Protein AF-A0A9X8DWT3-F1 (afdb_monomer_lite)

Structure (mmCIF, N/CA/C/O backbone):
data_AF-A0A9X8DWT3-F1
#
_entry.id   AF-A0A9X8DWT3-F1
#
loop_
_atom_site.group_PDB
_atom_site.id
_atom_site.type_symbol
_atom_site.label_atom_id
_atom_site.label_alt_id
_atom_site.label_comp_id
_atom_site.label_asym_id
_atom_site.label_entity_id
_atom_site.label_seq_id
_atom_site.pdbx_PDB_ins_code
_atom_site.Cartn_x
_atom_site.Cartn_y
_atom_site.Cartn_z
_atom_site.occupancy
_atom_site.B_iso_or_equiv
_atom_site.auth_seq_id
_atom_site.auth_comp_id
_atom_site.auth_asym_id
_atom_site.auth_atom_id
_atom_site.pdbx_PDB_model_num
ATOM 1 N N . TYR A 1 1 ? -29.899 -26.049 -21.445 1.00 31.27 1 TYR A N 1
ATOM 2 C CA . TYR A 1 1 ? -29.571 -25.293 -20.224 1.00 31.27 1 TYR A CA 1
ATOM 3 C C . TYR A 1 1 ? -28.288 -25.860 -19.642 1.00 31.27 1 TYR A C 1
ATOM 5 O O . TYR A 1 1 ? -28.310 -26.959 -19.108 1.00 31.27 1 TYR A O 1
ATOM 13 N N . LYS A 1 2 ? -27.153 -25.192 -19.883 1.00 24.64 2 LYS A N 1
ATOM 14 C CA . LYS A 1 2 ? -25.847 -25.593 -19.342 1.00 24.64 2 LYS A CA 1
ATOM 15 C C . LYS A 1 2 ? -25.705 -24.994 -17.944 1.00 24.64 2 LYS A C 1
ATOM 17 O O . LYS A 1 2 ? -25.974 -23.813 -17.755 1.00 24.64 2 LYS A O 1
ATOM 22 N N . VAL A 1 3 ? -25.341 -25.847 -16.996 1.00 26.91 3 VAL A N 1
ATOM 23 C CA . VAL A 1 3 ? -25.098 -25.528 -15.590 1.00 26.91 3 VAL A CA 1
ATOM 24 C C . VAL A 1 3 ? -23.892 -24.590 -15.513 1.00 26.91 3 VAL A C 1
ATOM 26 O O . VAL A 1 3 ? -22.798 -24.969 -15.925 1.00 26.91 3 VAL A O 1
ATOM 29 N N . HIS A 1 4 ? -24.103 -23.364 -15.036 1.00 26.52 4 HIS A N 1
ATOM 30 C CA . HIS A 1 4 ? -23.021 -22.472 -14.632 1.00 26.52 4 HIS A CA 1
ATOM 31 C C . HIS A 1 4 ? -22.543 -22.925 -13.252 1.00 26.52 4 HIS A C 1
ATOM 33 O O . HIS A 1 4 ? -23.274 -22.823 -12.274 1.00 26.52 4 HIS A O 1
ATOM 39 N N . THR A 1 5 ? -21.343 -23.494 -13.199 1.00 25.41 5 THR A N 1
ATOM 40 C CA . THR A 1 5 ? -20.615 -23.774 -11.961 1.00 25.41 5 THR A CA 1
ATOM 41 C C . THR A 1 5 ? -19.923 -22.499 -11.493 1.00 25.41 5 THR A C 1
ATOM 43 O O . THR A 1 5 ? -19.143 -21.912 -12.245 1.00 25.41 5 THR A O 1
ATOM 46 N N . ASP A 1 6 ? -20.241 -22.085 -10.269 1.00 26.36 6 ASP A N 1
ATOM 47 C CA . ASP A 1 6 ? -19.697 -20.921 -9.574 1.00 26.36 6 ASP A CA 1
ATOM 48 C C . ASP A 1 6 ? -18.161 -20.913 -9.531 1.00 26.36 6 ASP A C 1
ATOM 50 O O . ASP A 1 6 ? -17.519 -21.863 -9.080 1.00 26.36 6 ASP A O 1
ATOM 54 N N . TYR A 1 7 ? -17.570 -19.788 -9.944 1.00 27.77 7 TYR A N 1
ATOM 55 C CA . TYR A 1 7 ? -16.160 -19.460 -9.737 1.00 27.77 7 TYR A CA 1
ATOM 56 C C . TYR A 1 7 ? -15.956 -18.874 -8.334 1.00 27.77 7 TYR A C 1
ATOM 58 O O . TYR A 1 7 ? -15.639 -17.701 -8.169 1.00 27.77 7 TYR A O 1
ATOM 66 N N . PHE A 1 8 ? -16.118 -19.707 -7.312 1.00 24.73 8 PHE A N 1
ATOM 67 C CA . PHE A 1 8 ? -15.499 -19.478 -6.008 1.00 24.73 8 PHE A CA 1
ATOM 68 C C . PHE A 1 8 ? -14.766 -20.758 -5.626 1.00 24.73 8 PHE A C 1
ATOM 70 O O . PHE A 1 8 ? -15.201 -21.542 -4.788 1.00 24.73 8 PHE A O 1
ATOM 77 N N . THR A 1 9 ? -13.651 -21.006 -6.312 1.00 27.94 9 THR A N 1
ATOM 78 C CA . THR A 1 9 ? -12.694 -22.041 -5.927 1.00 27.94 9 THR A CA 1
ATOM 79 C C . THR A 1 9 ? -12.199 -21.756 -4.515 1.00 27.94 9 THR A C 1
ATOM 81 O O . THR A 1 9 ? -11.456 -20.805 -4.294 1.00 27.94 9 THR A O 1
ATOM 84 N N . HIS A 1 10 ? -12.692 -22.575 -3.586 1.00 26.42 10 HIS A N 1
ATOM 85 C CA . HIS A 1 10 ? -12.154 -22.922 -2.274 1.00 26.42 10 HIS A CA 1
ATOM 86 C C . HIS A 1 10 ? -10.971 -22.066 -1.790 1.00 26.42 10 HIS A C 1
ATOM 88 O O . HIS A 1 10 ? -9.813 -22.348 -2.088 1.00 26.42 10 HIS A O 1
ATOM 94 N N . LEU A 1 11 ? -11.275 -21.071 -0.953 1.00 26.42 11 LEU A N 1
ATOM 95 C CA . LEU A 1 11 ? -10.349 -20.648 0.094 1.00 26.42 11 LEU A CA 1
ATOM 96 C C . LEU A 1 11 ? -10.186 -21.839 1.041 1.00 26.42 11 LEU A C 1
ATOM 98 O O . LEU A 1 11 ? -11.133 -22.220 1.730 1.00 26.42 11 LEU A O 1
ATOM 102 N N . ASP A 1 12 ? -9.014 -22.462 1.020 1.00 27.28 12 ASP A N 1
ATOM 103 C CA . ASP A 1 12 ? -8.652 -23.533 1.940 1.00 27.28 12 ASP A CA 1
ATOM 104 C C . ASP A 1 12 ? -8.513 -22.946 3.355 1.00 27.28 12 ASP A C 1
ATOM 106 O O . ASP A 1 12 ? -7.508 -22.336 3.720 1.00 27.28 12 ASP A O 1
ATOM 110 N N . VAL A 1 13 ? -9.577 -23.073 4.151 1.00 33.94 13 VAL A N 1
ATOM 111 C CA . VAL A 1 13 ? -9.690 -22.519 5.513 1.00 33.94 13 VAL A CA 1
ATOM 112 C C . VAL A 1 13 ? -8.831 -23.310 6.526 1.00 33.94 13 VAL A C 1
ATOM 114 O O . VAL A 1 13 ? -8.847 -23.019 7.720 1.00 33.94 13 VAL A O 1
ATOM 117 N N . GLY A 1 14 ? -8.059 -24.309 6.082 1.00 30.50 14 GLY A N 1
ATOM 118 C CA . GLY A 1 14 ? -7.330 -25.233 6.956 1.00 30.50 14 GLY A CA 1
ATOM 119 C C . GLY A 1 14 ? -5.945 -24.784 7.442 1.00 30.50 14 GLY A C 1
ATOM 120 O O . GLY A 1 14 ? -5.479 -25.304 8.454 1.00 30.50 14 GLY A O 1
ATOM 121 N N . ALA A 1 15 ? -5.276 -23.829 6.781 1.00 30.61 15 ALA A N 1
ATOM 122 C CA . ALA A 1 15 ? -3.867 -23.494 7.075 1.00 30.61 15 ALA A CA 1
ATOM 123 C C . ALA A 1 15 ? -3.629 -22.093 7.692 1.00 30.61 15 ALA A C 1
ATOM 125 O O . ALA A 1 15 ? -2.524 -21.796 8.146 1.00 30.61 15 ALA A O 1
ATOM 126 N N . GLU A 1 16 ? -4.651 -21.232 7.760 1.00 39.31 16 GLU A N 1
ATOM 127 C CA . GLU A 1 16 ? -4.517 -19.783 8.018 1.00 39.31 16 GLU A CA 1
ATOM 128 C C . GLU A 1 16 ? -5.191 -19.280 9.308 1.00 39.31 16 GLU A C 1
ATOM 130 O O . GLU A 1 16 ? -5.664 -18.146 9.375 1.00 39.31 16 GLU A O 1
ATOM 135 N N . VAL A 1 17 ? -5.265 -20.076 10.373 1.00 45.34 17 VAL A N 1
ATOM 136 C CA . VAL A 1 17 ? -6.192 -19.747 11.479 1.00 45.34 17 VAL A CA 1
ATOM 137 C C . VAL A 1 17 ? -5.881 -18.420 12.205 1.00 45.34 17 VAL A C 1
ATOM 139 O O . VAL A 1 17 ? -6.768 -17.868 12.845 1.00 45.34 17 VAL A O 1
ATOM 142 N N . ASN A 1 18 ? -4.679 -17.838 12.084 1.00 51.38 18 ASN A N 1
ATOM 143 C CA . ASN A 1 18 ? -4.337 -16.591 12.784 1.00 51.38 18 ASN A CA 1
ATOM 144 C C . ASN A 1 18 ? -3.460 -15.525 12.081 1.00 51.38 18 ASN A C 1
ATOM 146 O O . ASN A 1 18 ? -3.427 -14.421 12.620 1.00 51.38 18 ASN A O 1
ATOM 150 N N . PRO A 1 19 ? -2.766 -15.716 10.936 1.00 55.22 19 PRO A N 1
ATOM 151 C CA . PRO A 1 19 ? -1.848 -14.685 10.441 1.00 55.22 19 PRO A CA 1
ATOM 152 C C . PRO A 1 19 ? -2.509 -13.337 10.101 1.00 55.22 19 PRO A C 1
ATOM 154 O O . PRO A 1 19 ? -1.993 -12.331 10.573 1.00 55.22 19 PRO A O 1
ATOM 157 N N . PRO A 1 20 ? -3.617 -13.246 9.338 1.00 54.19 20 PRO A N 1
ATOM 158 C CA . PRO A 1 20 ? -4.181 -11.947 8.948 1.00 54.19 20 PRO A CA 1
ATOM 159 C C . PRO A 1 20 ? -4.780 -11.165 10.125 1.00 54.19 20 PRO A C 1
ATOM 161 O O . PRO A 1 20 ? -4.600 -9.953 10.219 1.00 54.19 20 PRO A O 1
ATOM 164 N N . ALA A 1 21 ? -5.426 -11.857 11.071 1.00 57.31 21 ALA A N 1
ATOM 165 C CA . ALA A 1 21 ? -6.037 -11.246 12.254 1.00 57.31 21 ALA A CA 1
ATOM 166 C C . ALA A 1 21 ? -5.015 -10.574 13.193 1.00 57.31 21 ALA A C 1
ATOM 168 O O . ALA A 1 21 ? -5.359 -9.671 13.940 1.00 57.31 21 ALA A O 1
ATOM 169 N N . LEU A 1 22 ? -3.746 -10.975 13.157 1.00 59.34 22 LEU A N 1
ATOM 170 C CA . LEU A 1 22 ? -2.686 -10.364 13.979 1.00 59.34 22 LEU A CA 1
ATOM 171 C C . LEU A 1 22 ? -2.072 -9.127 13.337 1.00 59.34 22 LEU A C 1
ATOM 173 O O . LEU A 1 22 ? -1.423 -8.319 13.995 1.00 59.34 22 LEU A O 1
ATOM 177 N N . LYS A 1 23 ? -2.225 -9.034 12.021 1.00 60.09 23 LYS A N 1
ATOM 178 C CA . LYS A 1 23 ? -1.585 -8.037 11.172 1.00 60.09 23 LYS A CA 1
ATOM 179 C C . LYS A 1 23 ? -2.443 -6.806 11.009 1.00 60.09 23 LYS A C 1
ATOM 181 O O . LYS A 1 23 ? -1.952 -5.788 10.557 1.00 60.09 23 LYS A O 1
ATOM 186 N N . SER A 1 24 ? -3.734 -6.889 11.286 1.00 71.12 24 SER A N 1
ATOM 187 C CA . SER A 1 24 ? -4.645 -5.798 10.991 1.00 71.12 24 SER A CA 1
ATOM 188 C C . SER A 1 24 ? -5.837 -5.847 11.920 1.00 71.12 24 SER A C 1
ATOM 190 O O . SER A 1 24 ? -6.484 -6.883 12.075 1.00 71.12 24 SER A O 1
ATOM 192 N N . PHE A 1 25 ? -6.156 -4.687 12.487 1.00 80.06 25 PHE A N 1
ATOM 193 C CA . PHE A 1 25 ? -7.341 -4.504 13.313 1.00 80.06 25 PHE A CA 1
ATOM 194 C C . PHE A 1 25 ? -8.624 -4.878 12.552 1.00 80.06 25 PHE A C 1
ATOM 196 O O . PHE A 1 25 ? -9.521 -5.505 13.108 1.00 80.06 25 PHE A O 1
ATOM 203 N N . SER A 1 26 ? -8.681 -4.589 11.248 1.00 77.25 26 SER A N 1
ATOM 204 C CA . SER A 1 26 ? -9.820 -4.930 10.387 1.00 77.25 26 SER A CA 1
ATOM 205 C C . SER A 1 26 ? -9.947 -6.429 10.128 1.00 77.25 26 SER A C 1
ATOM 207 O O . SER A 1 26 ? -11.049 -6.982 10.159 1.00 77.25 26 SER A O 1
ATOM 209 N N . HIS A 1 27 ? -8.824 -7.113 9.894 1.00 74.25 27 HIS A N 1
ATOM 210 C CA . HIS A 1 27 ? -8.835 -8.568 9.741 1.00 74.25 27 HIS A CA 1
ATOM 211 C C . HIS A 1 27 ? -9.186 -9.261 11.055 1.00 74.25 27 HIS A C 1
ATOM 213 O O . HIS A 1 27 ? -9.898 -10.260 11.025 1.00 74.25 27 HIS A O 1
ATOM 219 N N . TRP A 1 28 ? -8.750 -8.720 12.197 1.00 82.12 28 TRP A N 1
ATOM 220 C CA . TRP A 1 28 ? -9.183 -9.195 13.507 1.00 82.12 28 TRP A CA 1
ATOM 221 C C . TRP A 1 28 ? -10.694 -9.052 13.689 1.00 82.12 28 TRP A C 1
ATOM 223 O O . TRP A 1 28 ? -11.353 -10.037 14.012 1.00 82.12 28 TRP A O 1
ATOM 233 N N . ILE A 1 29 ? -11.255 -7.871 13.403 1.00 83.19 29 ILE A N 1
ATOM 234 C CA . ILE A 1 29 ? -12.706 -7.638 13.442 1.00 83.19 29 ILE A CA 1
ATOM 235 C C . ILE A 1 29 ? -13.430 -8.679 12.581 1.00 83.19 29 ILE A C 1
ATOM 237 O O . ILE A 1 29 ? -14.317 -9.376 13.068 1.00 83.19 29 ILE A O 1
ATOM 241 N N . THR A 1 30 ? -13.015 -8.836 11.324 1.00 79.31 30 THR A N 1
ATOM 242 C CA . THR A 1 30 ? -13.638 -9.778 10.380 1.00 79.31 30 THR A CA 1
ATOM 243 C C . THR A 1 30 ? -13.526 -11.224 10.865 1.00 79.31 30 THR A C 1
ATOM 245 O O . THR A 1 30 ? -14.474 -11.998 10.751 1.00 79.31 30 THR A O 1
ATOM 248 N N . TRP A 1 31 ? -12.376 -11.598 11.422 1.00 77.75 31 TRP A N 1
ATOM 249 C CA . TRP A 1 31 ? -12.142 -12.924 11.980 1.00 77.75 31 TRP A CA 1
ATOM 250 C C . TRP A 1 31 ? -13.068 -13.205 13.167 1.00 77.75 31 TRP A C 1
ATOM 252 O O . TRP A 1 31 ? -13.759 -14.220 13.153 1.00 77.75 31 TRP A O 1
ATOM 262 N N . VAL A 1 32 ? -13.185 -12.282 14.129 1.00 78.50 32 VAL A N 1
ATOM 263 C CA . VAL A 1 32 ? -14.120 -12.436 15.256 1.00 78.50 32 VAL A CA 1
ATOM 264 C C . VAL A 1 32 ? -15.565 -12.563 14.770 1.00 78.50 32 VAL A C 1
ATOM 266 O O . VAL A 1 32 ? -16.305 -13.423 15.245 1.00 78.50 32 VAL A O 1
ATOM 269 N N . GLN A 1 33 ? -15.970 -11.728 13.810 1.00 83.69 33 GLN A N 1
ATOM 270 C CA . GLN A 1 33 ? -17.319 -11.775 13.242 1.00 83.69 33 GLN A CA 1
ATOM 271 C C . GLN A 1 33 ? -17.614 -13.134 12.589 1.00 83.69 33 GLN A C 1
ATOM 273 O O . GLN A 1 33 ? -18.724 -13.642 12.723 1.00 83.69 33 GLN A O 1
ATOM 278 N N . ARG A 1 34 ? -16.621 -13.752 11.931 1.00 78.06 34 ARG A N 1
ATOM 279 C CA . ARG A 1 34 ? -16.741 -15.099 11.344 1.00 78.06 34 ARG A CA 1
ATOM 280 C C . ARG A 1 34 ? -16.845 -16.199 12.389 1.00 78.06 34 ARG A C 1
ATOM 282 O O . ARG A 1 34 ? -17.581 -17.154 12.169 1.00 78.06 34 ARG A O 1
ATOM 289 N N . LEU A 1 35 ? -16.126 -16.073 13.504 1.00 73.38 35 LEU A N 1
ATOM 290 C CA . LEU A 1 35 ? -16.220 -17.039 14.598 1.00 73.38 35 LEU A CA 1
ATOM 291 C C . LEU A 1 35 ? -17.616 -17.063 15.230 1.00 73.38 35 LEU A C 1
ATOM 293 O O . LEU A 1 35 ? -17.997 -18.075 15.807 1.00 73.38 35 LEU A O 1
ATOM 297 N N . ASN A 1 36 ? -18.372 -15.962 15.120 1.00 76.81 36 ASN A N 1
ATOM 298 C CA . ASN A 1 36 ? -19.725 -15.828 15.662 1.00 76.81 36 ASN A CA 1
ATOM 299 C C . ASN A 1 36 ? -19.817 -16.226 17.152 1.00 76.81 36 ASN A C 1
ATOM 301 O O . ASN A 1 36 ? -20.795 -16.809 17.612 1.00 76.81 36 ASN A O 1
ATOM 305 N N . VAL A 1 37 ? -18.758 -15.915 17.904 1.00 76.00 37 VAL A N 1
ATOM 306 C CA . VAL A 1 37 ? -18.578 -16.290 19.319 1.00 76.00 37 VAL A CA 1
ATOM 307 C C . VAL A 1 37 ? -19.336 -15.384 20.284 1.00 76.00 37 VAL A C 1
ATOM 309 O O . VAL A 1 37 ? -19.558 -15.756 21.431 1.00 76.00 37 VAL A O 1
ATOM 312 N N . ILE A 1 38 ? -19.760 -14.204 19.827 1.00 83.94 38 ILE A N 1
ATOM 313 C CA . ILE A 1 38 ? -20.603 -13.286 20.594 1.00 83.94 38 ILE A CA 1
ATOM 314 C C . ILE A 1 38 ? -21.696 -12.658 19.747 1.00 83.94 38 ILE A C 1
ATOM 316 O O . ILE A 1 38 ? -21.541 -12.451 18.546 1.00 83.94 38 ILE A O 1
ATOM 320 N N . SER A 1 39 ? -22.789 -12.293 20.419 1.00 86.31 39 SER A N 1
ATOM 321 C CA . SER A 1 39 ? -23.939 -11.640 19.801 1.00 86.31 39 SER A CA 1
ATOM 322 C C . SER A 1 39 ? -23.547 -10.345 19.071 1.00 86.31 39 SER A C 1
ATOM 324 O O . SER A 1 39 ? -22.850 -9.512 19.656 1.00 86.31 39 SER A O 1
ATOM 326 N N . PRO A 1 40 ? -24.084 -10.091 17.862 1.00 87.44 40 PRO A N 1
ATOM 327 C CA . PRO A 1 40 ? -23.976 -8.811 17.158 1.00 87.44 40 PRO A CA 1
ATOM 328 C C . PRO A 1 40 ? -24.469 -7.589 17.952 1.00 87.44 40 PRO A C 1
ATOM 330 O O . PRO A 1 40 ? -24.178 -6.457 17.567 1.00 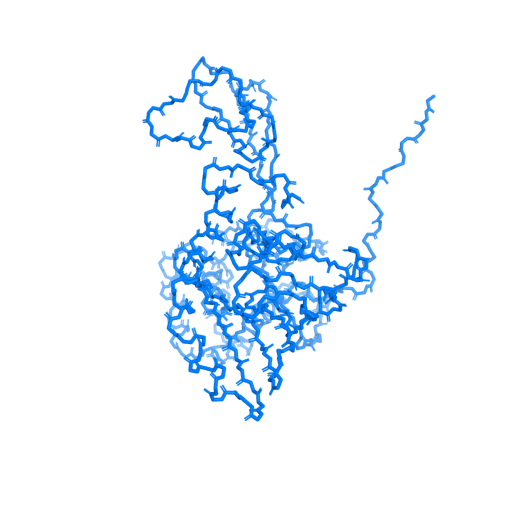87.44 40 PRO A O 1
ATOM 333 N N . HIS A 1 41 ? -25.231 -7.788 19.029 1.00 87.06 41 HIS A N 1
ATOM 334 C CA . HIS A 1 41 ? -25.704 -6.718 19.913 1.00 87.06 41 HIS A CA 1
ATOM 335 C C . HIS A 1 41 ? -24.806 -6.497 21.139 1.00 87.06 41 HIS A C 1
ATOM 337 O O . HIS A 1 41 ? -25.064 -5.595 21.934 1.00 87.06 41 HIS A O 1
ATOM 343 N N . HIS A 1 42 ? -23.765 -7.311 21.317 1.00 88.19 42 HIS A N 1
ATOM 344 C CA . HIS A 1 42 ? -22.830 -7.176 22.426 1.00 88.19 42 HIS A CA 1
ATOM 345 C C . HIS A 1 42 ? -22.009 -5.883 22.288 1.00 88.19 42 HIS A C 1
ATOM 347 O O . HIS A 1 42 ? -21.542 -5.555 21.199 1.00 88.19 42 HIS A O 1
ATOM 353 N N . ALA A 1 43 ? -21.777 -5.165 23.392 1.00 86.69 43 ALA A N 1
ATOM 354 C CA . ALA A 1 43 ? -21.047 -3.889 23.375 1.00 86.69 43 ALA A CA 1
ATOM 355 C C . ALA A 1 43 ? -19.602 -4.022 22.854 1.00 86.69 43 ALA A C 1
ATOM 357 O O . ALA A 1 43 ? -19.071 -3.103 22.237 1.00 86.69 43 ALA A O 1
ATOM 358 N N . LEU A 1 44 ? -18.988 -5.191 23.067 1.00 89.88 44 LEU A N 1
ATOM 359 C CA . LEU A 1 44 ? -17.667 -5.549 22.539 1.00 89.88 44 LEU A CA 1
ATOM 360 C C . LEU A 1 44 ? -17.729 -6.358 21.233 1.00 89.88 44 LEU A C 1
ATOM 362 O O . LEU A 1 44 ? -16.734 -6.981 20.880 1.00 89.88 44 LEU A O 1
ATOM 366 N N . TYR A 1 45 ? -18.863 -6.405 20.527 1.00 91.06 45 TYR A N 1
ATOM 367 C CA . TYR A 1 45 ? -18.916 -7.027 19.202 1.00 91.06 45 TYR A CA 1
ATOM 368 C C . TYR A 1 45 ? -18.060 -6.219 18.215 1.00 91.06 45 TYR A C 1
ATOM 370 O O . TYR A 1 45 ? -18.408 -5.065 17.938 1.00 91.06 45 TYR A O 1
ATOM 378 N N . PRO A 1 46 ? -16.958 -6.777 17.671 1.00 89.44 46 PRO A N 1
ATOM 379 C CA . PRO A 1 46 ? -16.034 -5.984 16.877 1.00 89.44 46 PRO A CA 1
ATOM 380 C C . PRO A 1 46 ? -16.670 -5.468 15.594 1.00 89.44 46 PRO A C 1
ATOM 382 O O . PRO A 1 46 ? -17.252 -6.232 14.823 1.00 89.44 46 PRO A O 1
ATOM 385 N N . ARG A 1 47 ? -16.567 -4.154 15.368 1.00 87.94 47 ARG A N 1
ATOM 386 C CA . ARG A 1 47 ? -17.009 -3.443 14.157 1.00 87.94 47 ARG A CA 1
ATOM 387 C C . ARG A 1 47 ? -16.148 -2.209 13.948 1.00 87.94 47 ARG A C 1
ATOM 389 O O . ARG A 1 47 ? -15.629 -1.646 14.902 1.00 87.94 47 ARG A O 1
ATOM 396 N N . HIS A 1 48 ? -16.085 -1.728 12.715 1.00 81.62 48 HIS A N 1
ATOM 397 C CA . HIS A 1 48 ? -15.518 -0.415 12.418 1.00 81.62 48 HIS A CA 1
ATOM 398 C C . HIS A 1 48 ? -16.501 0.691 12.813 1.00 81.62 48 HIS A C 1
ATOM 400 O O . HIS A 1 48 ? -17.187 1.258 11.966 1.00 81.62 48 HIS A O 1
ATOM 406 N N . SER A 1 49 ? -16.625 0.953 14.113 1.00 86.50 49 SER A N 1
ATOM 407 C CA . SER A 1 49 ? -17.444 2.042 14.637 1.00 86.50 49 SER A CA 1
ATOM 408 C C . SER A 1 49 ? -16.759 2.725 15.813 1.00 86.50 49 SER A C 1
ATOM 410 O O . SER A 1 49 ? -16.126 2.074 16.646 1.00 86.50 49 SER A O 1
ATOM 412 N N . ALA A 1 50 ? -16.948 4.041 15.916 1.00 84.12 50 ALA A N 1
ATOM 413 C CA . ALA A 1 50 ? -16.455 4.820 17.046 1.00 84.12 50 ALA A CA 1
ATOM 414 C C . ALA A 1 50 ? -16.972 4.283 18.390 1.00 84.12 50 ALA A C 1
ATOM 416 O O . ALA A 1 50 ? -16.221 4.197 19.355 1.00 84.12 50 ALA A O 1
ATOM 417 N N . ALA A 1 51 ? -18.230 3.832 18.432 1.00 89.75 51 ALA A N 1
ATOM 418 C CA . ALA A 1 51 ? -18.823 3.242 19.627 1.00 89.75 51 ALA A CA 1
ATOM 419 C C . ALA A 1 51 ? -18.083 1.976 20.089 1.00 89.75 51 ALA A C 1
ATOM 421 O O . ALA A 1 51 ? -17.787 1.848 21.274 1.00 89.75 51 ALA A O 1
ATOM 422 N N . PHE A 1 52 ? -17.758 1.058 19.171 1.00 93.00 52 PHE A N 1
ATOM 423 C CA . PHE A 1 52 ? -16.994 -0.143 19.512 1.00 93.00 52 PHE A CA 1
ATOM 424 C C . PHE A 1 52 ? -15.580 0.214 19.969 1.00 93.00 52 PHE A C 1
ATOM 426 O O . PHE A 1 52 ? -15.126 -0.274 21.002 1.00 93.00 52 PHE A O 1
ATOM 433 N N . GLU A 1 53 ? -14.893 1.088 19.234 1.00 93.25 53 GLU A N 1
ATOM 434 C CA . GLU A 1 53 ? -13.528 1.472 19.583 1.00 93.25 53 GLU A CA 1
ATOM 435 C C . GLU A 1 53 ? -13.448 2.216 20.914 1.00 93.25 53 GLU A C 1
ATOM 437 O O . GLU A 1 53 ? -12.498 2.001 21.658 1.00 93.25 53 GLU A O 1
ATOM 442 N N . LEU A 1 54 ? -14.456 3.014 21.270 1.00 94.12 54 LEU A N 1
ATOM 443 C CA . LEU A 1 54 ? -14.547 3.648 22.584 1.00 94.12 54 LEU A CA 1
ATOM 444 C C . LEU A 1 54 ? -14.718 2.612 23.705 1.00 94.12 54 LEU A C 1
ATOM 446 O O . LEU A 1 54 ? -14.070 2.720 24.749 1.00 94.12 54 LEU A O 1
ATOM 450 N N . GLN A 1 55 ? -15.557 1.591 23.497 1.00 95.44 55 GLN A N 1
ATOM 451 C CA . GLN A 1 55 ? -15.716 0.491 24.457 1.00 95.44 55 GLN A CA 1
ATOM 452 C C . GLN A 1 55 ? -14.425 -0.318 24.597 1.00 95.44 55 GLN A C 1
ATOM 454 O O . GLN A 1 55 ? -14.002 -0.627 25.711 1.00 95.44 55 GLN A O 1
ATOM 459 N N . LEU A 1 56 ? -13.757 -0.605 23.480 1.00 95.12 56 LEU A N 1
ATOM 460 C CA . LEU A 1 56 ? -12.484 -1.315 23.467 1.00 95.12 56 LEU A CA 1
ATOM 461 C C . LEU A 1 56 ? -11.366 -0.487 24.121 1.00 95.12 56 LEU A C 1
ATOM 463 O O . LEU A 1 56 ? -10.624 -1.009 24.941 1.00 95.12 56 LEU A O 1
ATOM 467 N N . ALA A 1 57 ? -11.276 0.811 23.842 1.00 95.25 57 ALA A N 1
ATOM 468 C CA . ALA A 1 57 ? -10.329 1.719 24.488 1.00 95.25 57 ALA A CA 1
ATOM 469 C C . ALA A 1 57 ? -10.556 1.792 26.006 1.00 95.25 57 ALA A C 1
ATOM 471 O O . ALA A 1 57 ? -9.611 1.696 26.790 1.00 95.25 57 ALA A O 1
ATOM 472 N N . THR A 1 58 ? -11.820 1.869 26.432 1.00 95.88 58 THR A N 1
ATOM 473 C CA . THR A 1 58 ? -12.195 1.827 27.853 1.00 95.88 58 THR A CA 1
ATOM 474 C C . THR A 1 58 ? -11.777 0.501 28.494 1.00 95.88 58 THR A C 1
ATOM 476 O O . THR A 1 58 ? -11.251 0.488 29.607 1.00 95.88 58 THR A O 1
ATOM 479 N N . LEU A 1 59 ? -11.942 -0.616 27.778 1.00 95.25 59 LEU A N 1
ATOM 480 C CA . LEU A 1 59 ? -11.517 -1.942 28.227 1.00 95.25 59 LEU A CA 1
ATOM 481 C C . LEU A 1 59 ? -9.997 -2.029 28.453 1.00 95.25 59 LEU A C 1
ATOM 483 O O . LEU A 1 59 ? -9.546 -2.625 29.436 1.00 95.25 59 LEU A O 1
ATOM 487 N N . LEU A 1 60 ? -9.208 -1.413 27.571 1.00 95.25 60 LEU A N 1
ATOM 488 C CA . LEU A 1 60 ? -7.743 -1.377 27.655 1.00 95.25 60 LEU A CA 1
ATOM 489 C C . LEU A 1 60 ? -7.225 -0.508 28.814 1.00 95.25 60 LEU A C 1
ATOM 491 O O . LEU A 1 60 ? -6.076 -0.653 29.233 1.00 95.25 60 LEU A O 1
ATOM 495 N N . LEU A 1 61 ? -8.061 0.379 29.358 1.00 95.69 61 LEU A N 1
ATOM 496 C CA . LEU A 1 61 ? -7.738 1.229 30.507 1.00 95.69 61 LEU A CA 1
ATOM 497 C C . LEU A 1 61 ? -8.177 0.648 31.855 1.00 95.69 61 LEU A C 1
ATOM 499 O O . LEU A 1 61 ? -7.834 1.219 32.893 1.00 95.69 61 LEU A O 1
ATOM 503 N N . GLN A 1 62 ? -8.918 -0.463 31.866 1.00 94.25 62 GLN A N 1
ATOM 504 C CA . GLN A 1 62 ? -9.380 -1.064 33.114 1.00 94.25 62 GLN A CA 1
ATOM 505 C C . GLN A 1 62 ? -8.198 -1.465 34.014 1.00 94.25 62 GLN A C 1
ATOM 507 O O . GLN A 1 62 ? -7.236 -2.070 33.522 1.00 94.25 62 GLN A O 1
ATOM 512 N N . PRO A 1 63 ? -8.267 -1.154 35.323 1.00 88.94 63 PRO A N 1
ATOM 513 C CA . PRO A 1 63 ? -7.247 -1.559 36.280 1.00 88.94 63 PRO A CA 1
ATOM 514 C C . PRO A 1 63 ? -7.296 -3.072 36.534 1.00 88.94 63 PRO A C 1
ATOM 516 O O . PRO A 1 63 ? -8.285 -3.735 36.226 1.00 88.94 63 PRO A O 1
ATOM 519 N N . HIS A 1 64 ? -6.236 -3.605 37.147 1.00 86.88 64 HIS A N 1
ATOM 520 C CA . HIS A 1 64 ? -6.133 -5.011 37.564 1.00 86.88 64 HIS A CA 1
ATOM 521 C C . HIS A 1 64 ? -6.180 -6.038 36.417 1.00 86.88 64 HIS A C 1
ATOM 523 O O . HIS A 1 64 ? -6.627 -7.165 36.617 1.00 86.88 64 HIS A O 1
ATOM 529 N N . SER A 1 65 ? -5.687 -5.680 35.226 1.00 88.06 65 SER A N 1
ATOM 530 C CA . SER A 1 65 ? -5.481 -6.630 34.125 1.00 88.06 65 SER A CA 1
ATOM 531 C C . SER A 1 65 ? -3.998 -6.771 33.807 1.00 88.06 65 SER A C 1
ATOM 533 O O . SER A 1 65 ? -3.356 -5.816 33.375 1.00 88.06 65 SER A O 1
ATOM 535 N N . ILE A 1 66 ? -3.478 -7.994 33.942 1.00 82.62 66 ILE A N 1
ATOM 536 C CA . ILE A 1 66 ? -2.080 -8.323 33.622 1.00 82.62 66 ILE A CA 1
ATOM 537 C C . ILE A 1 66 ? -1.763 -7.996 32.155 1.00 82.62 66 ILE A C 1
ATOM 539 O O . ILE A 1 66 ? -0.678 -7.498 31.856 1.00 82.62 66 ILE A O 1
ATOM 543 N N . VAL A 1 67 ? -2.712 -8.239 31.244 1.00 84.69 67 VAL A N 1
ATOM 544 C CA . VAL A 1 67 ? -2.570 -7.950 29.809 1.00 84.69 67 VAL A CA 1
ATOM 545 C C . VAL A 1 67 ? -2.460 -6.444 29.571 1.00 84.69 67 VAL A C 1
ATOM 547 O O . VAL A 1 67 ? -1.533 -6.008 28.889 1.00 84.69 67 VAL A O 1
ATOM 550 N N . ASN A 1 68 ? -3.344 -5.642 30.178 1.00 91.25 68 ASN A N 1
ATOM 551 C CA . ASN A 1 68 ? -3.275 -4.181 30.079 1.00 91.25 68 ASN A CA 1
ATOM 552 C C . ASN A 1 68 ? -1.971 -3.647 30.686 1.00 91.25 68 ASN A C 1
ATOM 554 O O . ASN A 1 68 ? -1.303 -2.817 30.074 1.00 91.25 68 ASN A O 1
ATOM 558 N N . ASP A 1 69 ? -1.578 -4.134 31.864 1.00 88.25 69 ASP A N 1
ATOM 559 C CA . ASP A 1 69 ? -0.357 -3.692 32.542 1.00 88.25 69 ASP A CA 1
ATOM 560 C C . ASP A 1 69 ? 0.897 -4.013 31.713 1.00 88.25 69 ASP A C 1
ATOM 562 O O . ASP A 1 69 ? 1.781 -3.164 31.569 1.00 88.25 69 ASP A O 1
ATOM 566 N N . ALA A 1 70 ? 0.956 -5.201 31.102 1.00 84.69 70 ALA A N 1
ATOM 567 C CA . ALA A 1 70 ? 2.028 -5.587 30.187 1.00 84.69 70 ALA A CA 1
ATOM 568 C C . ALA A 1 70 ? 2.035 -4.735 28.907 1.00 84.69 70 ALA A C 1
ATOM 570 O O . ALA A 1 70 ? 3.100 -4.268 28.492 1.00 84.69 70 ALA A O 1
ATOM 571 N N . MET A 1 71 ? 0.862 -4.475 28.321 1.00 90.00 71 MET A N 1
ATOM 572 C CA . MET A 1 71 ? 0.718 -3.614 27.149 1.00 90.00 71 MET A CA 1
ATOM 573 C C . MET A 1 71 ? 1.228 -2.202 27.442 1.00 90.00 71 MET A C 1
ATOM 575 O O . MET A 1 71 ? 2.094 -1.704 26.731 1.00 90.00 71 MET A O 1
ATOM 579 N N . TRP A 1 72 ? 0.760 -1.562 28.515 1.00 92.19 72 TRP A N 1
ATOM 580 C CA . TRP A 1 72 ? 1.167 -0.196 28.852 1.00 92.19 72 TRP A CA 1
ATOM 581 C C . TRP A 1 72 ? 2.632 -0.100 29.278 1.00 92.19 72 TRP A C 1
ATOM 583 O O . TRP A 1 72 ? 3.277 0.915 29.015 1.00 92.19 72 TRP A O 1
ATOM 593 N N . LYS A 1 73 ? 3.194 -1.158 29.874 1.00 87.06 73 LYS A N 1
ATOM 594 C CA . LYS A 1 73 ? 4.638 -1.250 30.120 1.00 87.06 73 LYS A CA 1
ATOM 595 C C . LYS A 1 73 ? 5.436 -1.310 28.815 1.00 87.06 73 LYS A C 1
ATOM 597 O O . LYS A 1 73 ? 6.507 -0.716 28.749 1.00 87.06 73 LYS A O 1
ATOM 602 N N . TYR A 1 74 ? 4.926 -2.010 27.802 1.00 84.50 74 TYR A N 1
ATOM 603 C CA . TYR A 1 74 ? 5.559 -2.114 26.487 1.00 84.50 74 TYR A CA 1
ATOM 604 C C . TYR A 1 74 ? 5.445 -0.814 25.676 1.00 84.50 74 TYR A C 1
ATOM 606 O O . TYR A 1 74 ? 6.445 -0.332 25.155 1.00 84.50 74 TYR A O 1
ATOM 614 N N . LEU A 1 75 ? 4.244 -0.233 25.587 1.00 86.06 75 LEU A N 1
ATOM 615 C CA . LEU A 1 75 ? 3.993 0.995 24.820 1.00 86.06 75 LEU A CA 1
ATOM 616 C C . LEU A 1 75 ? 4.587 2.236 25.502 1.00 86.06 75 LEU A C 1
ATOM 618 O O . LEU A 1 75 ? 4.922 3.211 24.837 1.00 86.06 75 LEU A O 1
ATOM 622 N N . GLY A 1 76 ? 4.739 2.198 26.825 1.00 88.06 76 GLY A N 1
ATOM 623 C CA . GLY A 1 76 ? 5.228 3.305 27.634 1.00 88.06 76 GLY A CA 1
ATOM 624 C C . GLY A 1 76 ? 4.101 4.175 28.213 1.00 88.06 76 GLY A C 1
ATOM 625 O O . GLY A 1 76 ? 2.967 4.175 27.725 1.00 88.06 76 GLY A O 1
ATOM 626 N N . PRO A 1 77 ? 4.400 4.951 29.272 1.00 90.12 77 PRO A N 1
ATOM 627 C CA . PRO A 1 77 ? 3.391 5.671 30.051 1.00 90.12 77 PRO A CA 1
ATOM 628 C C . PRO A 1 77 ? 2.682 6.785 29.268 1.00 90.12 77 PRO A C 1
ATOM 630 O O . PRO A 1 77 ? 1.504 7.031 29.514 1.00 90.12 77 PRO A O 1
ATOM 633 N N . ALA A 1 78 ? 3.356 7.417 28.301 1.00 92.25 78 ALA A N 1
ATOM 634 C CA . ALA A 1 78 ? 2.771 8.480 27.479 1.00 92.25 78 ALA A CA 1
ATOM 635 C C . ALA A 1 78 ? 1.547 7.995 26.682 1.00 92.25 78 ALA A C 1
ATOM 637 O O . ALA A 1 78 ? 0.535 8.684 26.621 1.00 92.25 78 ALA A O 1
ATOM 638 N N . TRP A 1 79 ? 1.601 6.770 26.152 1.00 93.38 79 TRP A N 1
ATOM 639 C CA . TRP A 1 79 ? 0.487 6.171 25.414 1.00 93.38 79 TRP A CA 1
ATOM 640 C C . TRP A 1 79 ? -0.717 5.854 26.296 1.00 93.38 79 TRP A C 1
ATOM 642 O O . TRP A 1 79 ? -1.857 5.979 25.852 1.00 93.38 79 TRP A O 1
ATOM 652 N N . LYS A 1 80 ? -0.479 5.489 27.561 1.00 94.44 80 LYS A N 1
ATOM 653 C CA . LYS A 1 80 ? -1.558 5.274 28.530 1.00 94.44 80 LYS A CA 1
ATOM 654 C C . LYS A 1 80 ? -2.288 6.582 28.833 1.00 94.44 80 LYS A C 1
ATOM 656 O O . LYS A 1 80 ? -3.514 6.592 28.836 1.00 94.44 80 LYS A O 1
ATOM 661 N N . VAL A 1 81 ? -1.541 7.668 29.041 1.00 95.56 81 VAL A N 1
ATOM 662 C CA . VAL A 1 81 ? -2.107 9.008 29.273 1.00 95.56 81 VAL A CA 1
ATOM 663 C C . VAL A 1 81 ? -2.892 9.480 28.049 1.00 95.56 81 VAL A C 1
ATOM 665 O O . VAL A 1 81 ? -4.054 9.850 28.184 1.00 95.56 81 VAL A O 1
ATOM 668 N N . TRP A 1 82 ? -2.318 9.350 26.851 1.00 96.19 82 TRP A N 1
ATOM 669 C CA . TRP A 1 82 ? -2.996 9.674 25.593 1.00 96.19 82 TRP A CA 1
ATOM 670 C C . TRP A 1 82 ? -4.333 8.926 25.449 1.00 96.19 82 TRP A C 1
ATOM 672 O O . TRP A 1 82 ? -5.370 9.527 25.170 1.00 96.19 82 TRP A O 1
ATOM 682 N N . MET A 1 83 ? -4.349 7.616 25.719 1.00 95.94 83 MET A N 1
ATOM 683 C CA . MET A 1 83 ? -5.575 6.814 25.660 1.00 95.94 83 MET A CA 1
ATOM 684 C C . MET A 1 83 ? -6.621 7.297 26.679 1.00 95.94 83 MET A C 1
ATOM 686 O O . MET A 1 83 ? -7.805 7.369 26.355 1.00 95.94 83 MET A O 1
ATOM 690 N N . GLN A 1 84 ? -6.202 7.658 27.898 1.00 96.88 84 GLN A N 1
ATOM 691 C CA . GLN A 1 84 ? -7.095 8.198 28.932 1.00 96.88 84 GLN A CA 1
ATOM 692 C C . GLN A 1 84 ? -7.748 9.514 28.499 1.00 96.88 84 GLN A C 1
ATOM 694 O O . GLN A 1 84 ? -8.959 9.671 28.660 1.00 96.88 84 GLN A O 1
ATOM 699 N N . GLU A 1 85 ? -6.972 10.428 27.919 1.00 96.69 85 GLU A N 1
ATOM 700 C CA . GLU A 1 85 ? -7.466 11.710 27.410 1.00 96.69 85 GLU A CA 1
ATOM 701 C C . GLU A 1 85 ? -8.487 11.509 26.285 1.00 96.69 85 GLU A C 1
ATOM 703 O O . GLU A 1 85 ? -9.590 12.055 26.335 1.00 96.69 85 GLU A O 1
ATOM 708 N N . HIS A 1 86 ? -8.176 10.661 25.303 1.00 93.50 86 HIS A N 1
ATOM 709 C CA . HIS A 1 86 ? -9.067 10.416 24.169 1.00 93.50 86 HIS A CA 1
ATOM 710 C C . HIS A 1 86 ? -10.344 9.653 24.546 1.00 93.50 86 HIS A C 1
ATOM 712 O O . HIS A 1 86 ? -11.406 9.923 23.975 1.00 93.50 86 HIS A O 1
ATOM 718 N N . VAL A 1 87 ? -10.286 8.754 25.537 1.00 96.25 87 VAL A N 1
ATOM 719 C CA . VAL A 1 87 ? -11.485 8.118 26.108 1.00 96.25 87 VAL A CA 1
ATOM 720 C C . VAL A 1 87 ? -12.342 9.144 26.851 1.00 96.25 87 VAL A C 1
ATOM 722 O O . VAL A 1 87 ? -13.560 9.153 26.671 1.00 96.25 87 VAL A O 1
ATOM 725 N N . ALA A 1 88 ? -11.732 10.045 27.631 1.00 95.12 88 ALA A N 1
ATOM 726 C CA . ALA A 1 88 ? -12.454 11.113 28.326 1.00 95.12 88 ALA A CA 1
ATOM 727 C C . ALA A 1 88 ? -13.150 12.075 27.347 1.00 95.12 88 ALA A C 1
ATOM 729 O O . ALA A 1 88 ? -14.289 12.481 27.580 1.00 95.12 88 ALA A O 1
ATOM 730 N N . LEU A 1 89 ? -12.497 12.378 26.221 1.00 93.88 89 LEU A N 1
ATOM 731 C CA . LEU A 1 89 ? -13.048 13.192 25.135 1.00 93.88 89 LEU A CA 1
ATOM 732 C C . LEU A 1 89 ? -14.058 12.448 24.252 1.00 93.88 89 LEU A C 1
ATOM 734 O O . LEU A 1 89 ? -14.688 13.081 23.408 1.00 93.88 89 LEU A O 1
ATOM 738 N N . LYS A 1 90 ? -14.215 11.126 24.418 1.00 92.88 90 LYS A N 1
ATOM 739 C CA . LYS A 1 90 ? -15.001 10.259 23.523 1.00 92.88 90 LYS A CA 1
ATOM 740 C C . LYS A 1 90 ? -14.618 10.449 22.051 1.00 92.88 90 LYS A C 1
ATOM 742 O O . LYS A 1 90 ? -15.489 10.543 21.193 1.00 92.88 90 LYS A O 1
ATOM 747 N N . SER A 1 91 ? -13.317 10.554 21.779 1.00 84.56 91 SER A N 1
ATOM 748 C CA . SER A 1 91 ? -12.815 10.705 20.411 1.00 84.56 91 SER A CA 1
ATOM 749 C C . SER A 1 91 ? -13.238 9.522 19.541 1.00 84.56 91 SER A C 1
ATOM 751 O O . SER A 1 91 ? -13.295 8.385 20.011 1.00 84.56 91 SER A O 1
ATOM 753 N N . ASP A 1 92 ? -13.501 9.776 18.265 1.00 83.06 92 ASP A N 1
ATOM 754 C CA . ASP A 1 92 ? -13.795 8.707 17.318 1.00 83.06 92 ASP A CA 1
ATOM 755 C C . ASP A 1 92 ? -12.511 7.950 16.938 1.00 83.06 92 ASP A C 1
ATOM 757 O O . ASP A 1 92 ? -11.425 8.525 16.865 1.00 83.06 92 ASP A O 1
ATOM 761 N N . TYR A 1 93 ? -12.640 6.645 16.679 1.00 81.62 93 TYR A N 1
ATOM 762 C CA . TYR A 1 93 ? -11.570 5.785 16.148 1.00 81.62 93 TYR A CA 1
ATOM 763 C C . TYR A 1 93 ? -10.262 5.771 16.973 1.00 81.62 93 TYR A C 1
ATOM 765 O O . TYR A 1 93 ? -9.156 5.786 16.423 1.00 81.62 93 TYR A O 1
ATOM 773 N N . ILE A 1 94 ? -10.377 5.756 18.309 1.00 88.44 94 ILE A N 1
ATOM 774 C CA . ILE A 1 94 ? -9.244 5.838 19.255 1.00 88.44 94 ILE A CA 1
ATOM 775 C C . ILE A 1 94 ? -8.242 4.696 19.056 1.00 88.44 94 ILE A C 1
ATOM 777 O O . ILE A 1 94 ? -7.031 4.917 18.992 1.00 88.44 94 ILE A O 1
ATOM 781 N N . VAL A 1 95 ? -8.740 3.462 18.963 1.00 87.38 95 VAL A N 1
ATOM 782 C CA . VAL A 1 95 ? -7.894 2.267 18.883 1.00 87.38 95 VAL A CA 1
ATOM 783 C C . VAL A 1 95 ? -7.214 2.208 17.523 1.00 87.38 95 VAL A C 1
ATOM 785 O O . VAL A 1 95 ? -6.009 1.974 17.451 1.00 87.38 95 VAL A O 1
ATOM 788 N N . SER A 1 96 ? -7.952 2.499 16.456 1.00 82.38 96 SER A N 1
ATOM 789 C CA . SER A 1 96 ? -7.420 2.608 15.101 1.00 82.38 96 SER A CA 1
ATOM 790 C C . SER A 1 96 ? -6.335 3.683 15.012 1.00 82.38 96 SER A C 1
ATOM 792 O O . SER A 1 96 ? -5.286 3.430 14.420 1.00 82.38 96 SER A O 1
ATOM 794 N N . SER A 1 97 ? -6.532 4.837 15.656 1.00 80.31 97 SER A N 1
ATOM 795 C CA . SER A 1 97 ? -5.550 5.929 15.701 1.00 80.31 97 SER A CA 1
ATOM 796 C C . SER A 1 97 ? -4.280 5.533 16.457 1.00 80.31 97 SER A C 1
ATOM 798 O O . SER A 1 97 ? -3.176 5.747 15.957 1.00 80.31 97 SER A O 1
ATOM 800 N N . MET A 1 98 ? -4.416 4.870 17.613 1.00 85.69 98 MET A N 1
ATOM 801 C CA . MET A 1 98 ? -3.268 4.339 18.354 1.00 85.69 98 MET A CA 1
ATOM 802 C C . MET A 1 98 ? -2.499 3.314 17.517 1.00 85.69 98 MET A C 1
ATOM 804 O O . MET A 1 98 ? -1.291 3.438 17.347 1.00 85.69 98 MET A O 1
ATOM 808 N N . ILE A 1 99 ? -3.188 2.317 16.956 1.00 80.06 99 ILE A N 1
ATOM 809 C CA . ILE A 1 99 ? -2.565 1.290 16.109 1.00 80.06 99 ILE A CA 1
ATOM 810 C C . ILE A 1 99 ? -1.870 1.918 14.897 1.00 80.06 99 ILE A C 1
ATOM 812 O O . ILE A 1 99 ? -0.782 1.480 14.522 1.00 80.06 99 ILE A O 1
ATOM 816 N N . SER A 1 100 ? -2.457 2.971 14.325 1.00 70.56 100 SER A N 1
ATOM 817 C CA . SER A 1 100 ? -1.862 3.739 13.233 1.00 70.56 100 SER A CA 1
ATOM 818 C C . SER A 1 100 ? -0.513 4.355 13.619 1.00 70.56 100 SER A C 1
ATOM 820 O O . SER A 1 100 ? 0.447 4.281 12.856 1.00 70.56 100 SER A O 1
ATOM 822 N N . ALA A 1 101 ? -0.386 4.886 14.835 1.00 75.12 101 ALA A N 1
ATOM 823 C CA . ALA A 1 101 ? 0.860 5.493 15.295 1.00 75.12 101 ALA A CA 1
ATOM 824 C C . ALA A 1 101 ? 2.014 4.488 15.478 1.00 75.12 101 ALA A C 1
ATOM 826 O O . ALA A 1 101 ? 3.180 4.864 15.377 1.00 75.12 101 ALA A O 1
ATOM 827 N N . PHE A 1 102 ? 1.713 3.203 15.694 1.00 69.44 102 PHE A N 1
ATOM 828 C CA . PHE A 1 102 ? 2.722 2.138 15.787 1.00 69.44 102 PHE A CA 1
ATOM 829 C C . PHE A 1 102 ? 3.111 1.527 14.431 1.00 69.44 102 PHE A C 1
ATOM 831 O O . PHE A 1 102 ? 3.990 0.657 14.392 1.00 69.44 102 PHE A O 1
ATOM 838 N N . ARG A 1 103 ? 2.514 1.993 13.320 1.00 59.03 103 ARG A N 1
ATOM 839 C CA . ARG A 1 103 ? 2.829 1.540 11.951 1.00 59.03 103 ARG A CA 1
ATOM 840 C C . ARG A 1 103 ? 4.329 1.554 11.619 1.00 59.03 103 ARG A C 1
ATOM 842 O O . ARG A 1 103 ? 4.779 0.550 11.074 1.00 59.03 103 ARG A O 1
ATOM 849 N N . PRO A 1 104 ? 5.122 2.597 11.952 1.00 49.03 104 PRO A N 1
ATOM 850 C CA . PRO A 1 104 ? 6.528 2.660 11.539 1.00 49.03 104 PRO A CA 1
ATOM 851 C C . PRO A 1 104 ? 7.438 1.646 12.243 1.00 49.03 104 PRO A C 1
ATOM 853 O O . PRO A 1 104 ? 8.548 1.404 11.776 1.00 49.03 104 PRO A O 1
ATOM 856 N N . VAL A 1 105 ? 7.001 1.086 13.380 1.00 54.09 105 VAL A N 1
ATOM 857 C CA . VAL A 1 105 ? 7.863 0.279 14.257 1.00 54.09 105 VAL A CA 1
ATOM 858 C C . VAL A 1 105 ? 7.446 -1.186 14.265 1.00 54.09 105 VAL A C 1
ATOM 860 O O . VAL A 1 105 ? 8.298 -2.022 13.991 1.00 54.09 105 VAL A O 1
ATOM 863 N N . ASN A 1 106 ? 6.174 -1.488 14.573 1.00 63.38 106 ASN A N 1
ATOM 864 C CA . ASN A 1 106 ? 5.487 -2.781 14.404 1.00 63.38 106 ASN A CA 1
ATOM 865 C C . ASN A 1 106 ? 4.149 -2.750 15.193 1.00 63.38 106 ASN A C 1
ATOM 867 O O . ASN A 1 106 ? 4.168 -2.903 16.419 1.00 63.38 106 ASN A O 1
ATOM 871 N N . PRO A 1 107 ? 2.977 -2.620 14.542 1.00 67.00 107 PRO A N 1
ATOM 872 C CA . PRO A 1 107 ? 1.687 -2.582 15.237 1.00 67.00 107 PRO A CA 1
ATOM 873 C C . PRO A 1 107 ? 1.193 -3.960 15.714 1.00 67.00 107 PRO A C 1
ATOM 875 O O . PRO A 1 107 ? 0.210 -4.026 16.451 1.00 67.00 107 PRO A O 1
ATOM 878 N N . VAL A 1 108 ? 1.862 -5.059 15.336 1.00 69.81 108 VAL A N 1
ATOM 879 C CA . VAL A 1 108 ? 1.464 -6.430 15.705 1.00 69.81 108 VAL A CA 1
ATOM 880 C C . VAL A 1 108 ? 1.497 -6.622 17.215 1.00 69.81 108 VAL A C 1
ATOM 882 O O . VAL A 1 108 ? 0.591 -7.230 17.768 1.00 69.81 108 VAL A O 1
ATOM 885 N N . VAL A 1 109 ? 2.510 -6.090 17.905 1.00 74.00 109 VAL A N 1
ATOM 886 C CA . VAL A 1 109 ? 2.623 -6.257 19.362 1.00 74.00 109 VAL A CA 1
ATOM 887 C C . VAL A 1 109 ? 1.466 -5.564 20.102 1.00 74.00 109 VAL A C 1
ATOM 889 O O . VAL A 1 109 ? 0.786 -6.250 20.868 1.00 74.00 109 VAL A O 1
ATOM 892 N N . PRO A 1 110 ? 1.160 -4.271 19.856 1.00 79.12 110 PRO A N 1
ATOM 893 C CA . PRO A 1 110 ? -0.054 -3.650 20.383 1.00 79.12 110 PRO A CA 1
ATOM 894 C C . PRO A 1 110 ? -1.332 -4.424 20.019 1.00 79.12 110 PRO A C 1
ATOM 896 O O . PRO A 1 110 ? -2.155 -4.681 20.893 1.00 79.12 110 PRO A O 1
ATOM 899 N N . LEU A 1 111 ? -1.488 -4.855 18.760 1.00 80.12 111 LEU A N 1
ATOM 900 C CA . LEU A 1 111 ? -2.662 -5.616 18.314 1.00 80.12 111 LEU A CA 1
ATOM 901 C C . LEU A 1 111 ? -2.825 -6.947 19.056 1.00 80.12 111 LEU A C 1
ATOM 903 O O . LEU A 1 111 ? -3.946 -7.302 19.414 1.00 80.12 111 LEU A O 1
ATOM 907 N N . CYS A 1 112 ? -1.730 -7.659 19.333 1.00 77.56 112 CYS A N 1
ATOM 908 C CA . CYS A 1 112 ? -1.745 -8.889 20.122 1.00 77.56 112 CYS A CA 1
ATOM 909 C C . CYS A 1 112 ? -2.296 -8.644 21.529 1.00 77.56 112 CYS A C 1
ATOM 911 O O . CYS A 1 112 ? -3.158 -9.397 21.971 1.00 77.56 112 CYS A O 1
ATOM 913 N N . TYR A 1 113 ? -1.855 -7.582 22.210 1.00 85.56 113 TYR A N 1
ATOM 914 C CA . TYR A 1 113 ? -2.374 -7.243 23.538 1.00 85.56 113 TYR A CA 1
ATOM 915 C C . TYR A 1 113 ? -3.852 -6.852 23.502 1.00 85.56 113 TYR A C 1
ATOM 917 O O . TYR A 1 113 ? -4.622 -7.298 24.350 1.00 85.56 113 TYR A O 1
ATOM 925 N N . ILE A 1 114 ? -4.265 -6.063 22.507 1.00 88.62 114 ILE A N 1
ATOM 926 C CA . ILE A 1 114 ? -5.664 -5.647 22.349 1.00 88.62 114 ILE A CA 1
ATOM 927 C C . ILE A 1 114 ? -6.567 -6.856 22.128 1.00 88.62 114 ILE A C 1
ATOM 929 O O . ILE A 1 114 ? -7.592 -7.002 22.795 1.00 88.62 114 ILE A O 1
ATOM 933 N N . ARG A 1 115 ? -6.160 -7.740 21.215 1.00 84.75 115 ARG A N 1
ATOM 934 C CA . ARG A 1 115 ? -6.850 -8.994 20.934 1.00 84.75 115 ARG A CA 1
ATOM 935 C C . ARG A 1 115 ? -6.928 -9.859 22.186 1.00 84.75 115 ARG A C 1
ATOM 937 O O . ARG A 1 115 ? -8.025 -10.252 22.563 1.00 84.75 115 ARG A O 1
ATOM 944 N N . GLN A 1 116 ? -5.796 -10.109 22.841 1.00 82.00 116 GLN A N 1
ATOM 945 C CA . GLN A 1 116 ? -5.732 -10.944 24.039 1.00 82.00 116 GLN A CA 1
ATOM 946 C C . GLN A 1 116 ? -6.627 -10.390 25.152 1.00 82.00 116 GLN A C 1
ATOM 948 O O . GLN A 1 116 ? -7.326 -11.152 25.816 1.00 82.00 116 GLN A O 1
ATOM 953 N N . ARG A 1 117 ? -6.658 -9.063 25.333 1.00 88.25 117 ARG A N 1
ATOM 954 C CA . ARG A 1 117 ? -7.527 -8.432 26.329 1.00 88.25 117 ARG A CA 1
ATOM 955 C C . ARG A 1 117 ? -9.002 -8.606 25.985 1.00 88.25 117 ARG A C 1
ATOM 957 O O . ARG A 1 117 ? -9.810 -8.880 26.868 1.00 88.25 117 ARG A O 1
ATOM 964 N N . TRP A 1 118 ? -9.362 -8.435 24.718 1.00 89.88 118 TRP A N 1
ATOM 965 C CA . TRP A 1 118 ? -10.728 -8.664 24.264 1.00 89.88 118 TRP A CA 1
ATOM 966 C C . TRP A 1 118 ? -11.142 -10.133 24.455 1.00 89.88 118 TRP A C 1
ATOM 968 O O . TRP A 1 118 ? -12.215 -10.389 24.993 1.00 89.88 118 TRP A O 1
ATOM 978 N N . GLU A 1 119 ? -10.275 -11.087 24.103 1.00 81.56 119 GLU A N 1
ATOM 979 C CA . GLU A 1 119 ? -10.515 -12.530 24.267 1.00 81.56 119 GLU A CA 1
ATOM 980 C C . GLU A 1 119 ? -10.715 -12.918 25.736 1.00 81.56 119 GLU A C 1
ATOM 982 O O . GLU A 1 119 ? -11.622 -13.690 26.044 1.00 81.56 119 GLU A O 1
ATOM 987 N N . GLU A 1 120 ? -9.908 -12.350 26.639 1.00 81.06 120 GLU A N 1
ATOM 988 C CA . GLU A 1 120 ? -10.004 -12.565 28.088 1.00 81.06 120 GLU A CA 1
ATOM 989 C C . GLU A 1 120 ? -11.384 -12.168 28.630 1.00 81.06 120 GLU A C 1
ATOM 991 O O . GLU A 1 120 ? -11.972 -12.892 29.429 1.00 81.06 120 GLU A O 1
ATOM 996 N N . VAL A 1 121 ? -11.914 -11.026 28.185 1.00 85.38 121 VAL A N 1
ATOM 997 C CA . VAL A 1 121 ? -13.182 -10.477 28.695 1.00 85.38 121 VAL A CA 1
ATOM 998 C C . VAL A 1 121 ? -14.395 -11.107 28.030 1.00 85.38 121 VAL A C 1
ATOM 1000 O O . VAL A 1 121 ? -15.442 -11.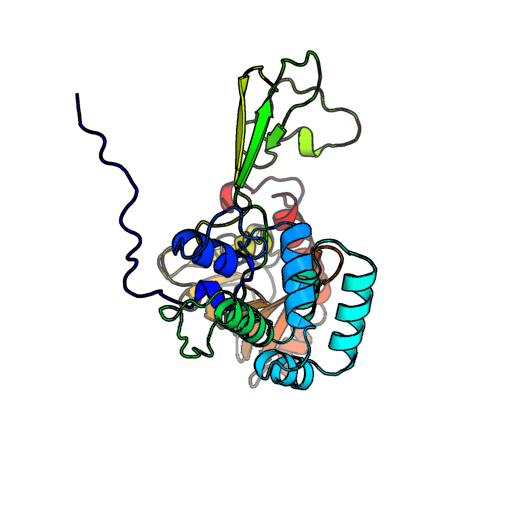248 28.658 1.00 85.38 121 VAL A O 1
ATOM 1003 N N . VAL A 1 122 ? -14.260 -11.490 26.764 1.00 83.06 122 VAL A N 1
ATOM 1004 C CA . VAL A 1 122 ? -15.330 -12.138 26.008 1.00 83.06 122 VAL A CA 1
ATOM 1005 C C . VAL A 1 122 ? -15.415 -13.642 26.301 1.00 83.06 122 VAL A C 1
ATOM 1007 O O . VAL A 1 122 ? -16.484 -14.228 26.151 1.00 83.06 122 VAL A O 1
ATOM 1010 N N . GLY A 1 123 ? -14.332 -14.257 26.783 1.00 71.38 123 GLY A N 1
ATOM 1011 C CA . GLY A 1 123 ? -14.315 -15.650 27.222 1.00 71.38 123 GLY A CA 1
ATOM 1012 C C . GLY A 1 123 ? -14.381 -16.639 26.060 1.00 71.38 123 GLY A C 1
ATOM 1013 O O . GLY A 1 123 ? -15.271 -17.482 26.037 1.00 71.38 123 GLY A O 1
ATOM 1014 N N . VAL A 1 124 ? -13.446 -16.543 25.103 1.00 63.28 124 VAL A N 1
ATOM 1015 C CA . VAL A 1 124 ? -13.352 -17.448 23.935 1.00 63.28 124 VAL A CA 1
ATOM 1016 C C . VAL A 1 124 ? -12.154 -18.404 24.092 1.00 63.28 124 VAL A C 1
ATOM 1018 O O . VAL A 1 124 ? -11.032 -18.024 23.756 1.00 63.28 124 VAL A O 1
ATOM 1021 N N . PRO A 1 125 ? -12.335 -19.645 24.589 1.00 50.50 125 PRO A N 1
ATOM 1022 C CA . PRO A 1 125 ? -11.228 -20.581 24.829 1.00 50.50 125 PRO A CA 1
ATOM 1023 C C . PRO A 1 125 ? -10.551 -21.075 23.539 1.00 50.50 125 PRO A C 1
ATOM 1025 O O . PRO A 1 125 ? -9.333 -21.263 23.519 1.00 50.50 125 PRO A O 1
ATOM 1028 N N . ASP A 1 126 ? -11.317 -21.207 22.448 1.00 48.12 126 ASP A N 1
ATOM 1029 C CA . ASP A 1 126 ? -10.853 -21.697 21.135 1.00 48.12 126 ASP A CA 1
ATOM 1030 C C . ASP A 1 126 ? -9.926 -20.710 20.396 1.00 48.12 126 ASP A C 1
ATOM 1032 O O . ASP A 1 126 ? -9.364 -21.024 19.347 1.00 48.12 126 ASP A O 1
ATOM 1036 N N . ALA A 1 127 ? -9.734 -19.511 20.951 1.00 48.75 127 ALA A N 1
ATOM 1037 C CA . ALA A 1 127 ? -8.891 -18.453 20.405 1.00 48.75 127 ALA A CA 1
ATOM 1038 C C . ALA A 1 127 ? -7.462 -18.432 20.989 1.00 48.75 127 ALA A C 1
ATOM 1040 O O . ALA A 1 127 ? -6.721 -17.475 20.765 1.00 48.75 127 ALA A O 1
ATOM 1041 N N . THR A 1 128 ? -7.047 -19.471 21.727 1.00 45.03 128 THR A N 1
ATOM 1042 C CA . THR A 1 128 ? -5.722 -19.526 22.367 1.00 45.03 128 THR A CA 1
ATOM 1043 C C . THR A 1 128 ? -4.591 -19.466 21.334 1.00 45.03 128 THR A C 1
ATOM 1045 O O . THR A 1 128 ? -4.385 -20.357 20.510 1.00 45.03 128 THR A O 1
ATOM 1048 N N . PHE A 1 129 ? -3.842 -18.367 21.376 1.00 47.00 129 PHE A N 1
ATOM 1049 C CA . PHE A 1 129 ? -2.918 -17.959 20.328 1.00 47.00 129 PHE A CA 1
ATOM 1050 C C . PHE A 1 129 ? -1.458 -18.401 20.574 1.00 47.00 129 PHE A C 1
ATOM 1052 O O . PHE A 1 129 ? -0.951 -18.343 21.692 1.00 47.00 129 PHE A O 1
ATOM 1059 N N . ARG A 1 130 ? -0.752 -18.789 19.497 1.00 43.50 130 ARG A N 1
ATOM 1060 C CA . ARG A 1 130 ? 0.712 -18.985 19.434 1.00 43.50 130 ARG A CA 1
ATOM 1061 C C . ARG A 1 130 ? 1.318 -17.923 18.513 1.00 43.50 130 ARG A C 1
ATOM 1063 O O . ARG A 1 130 ? 0.970 -17.912 17.337 1.00 43.50 130 ARG A O 1
ATOM 1070 N N . LEU A 1 131 ? 2.224 -17.079 19.021 1.00 45.00 131 LEU A N 1
ATOM 1071 C CA . LEU A 1 131 ? 2.919 -16.023 18.260 1.00 45.00 131 LEU A CA 1
ATOM 1072 C C . LEU A 1 131 ? 3.612 -16.555 16.983 1.00 45.00 131 LEU A C 1
ATOM 1074 O O . LEU A 1 131 ? 4.582 -17.303 17.115 1.00 45.00 131 LEU A O 1
ATOM 1078 N N . PRO A 1 132 ? 3.274 -16.077 15.767 1.00 44.31 132 PRO A N 1
ATOM 1079 C CA . PRO A 1 132 ? 4.180 -16.088 14.635 1.00 44.31 132 PRO A CA 1
ATOM 1080 C C . PRO A 1 132 ? 4.712 -14.666 14.405 1.00 44.31 132 PRO A C 1
ATOM 1082 O O . PRO A 1 132 ? 3.982 -13.747 14.041 1.00 44.31 132 PRO A O 1
ATOM 1085 N N . LEU A 1 133 ? 6.019 -14.502 14.587 1.00 41.72 133 LEU A N 1
ATOM 1086 C CA . LEU A 1 133 ? 6.777 -13.247 14.481 1.00 41.72 133 LEU A CA 1
ATOM 1087 C C . LEU A 1 133 ? 6.856 -12.641 13.054 1.00 41.72 133 LEU A C 1
ATOM 1089 O O . LEU A 1 133 ? 7.623 -11.710 12.841 1.00 41.72 133 LEU A O 1
ATOM 1093 N N . LEU A 1 134 ? 6.093 -13.133 12.066 1.00 46.25 134 LEU A N 1
ATOM 1094 C CA . LEU A 1 134 ? 6.297 -12.839 10.630 1.00 46.25 134 LEU A CA 1
ATOM 1095 C C . LEU A 1 134 ? 5.093 -12.189 9.926 1.00 46.25 134 LEU A C 1
ATOM 1097 O O . LEU A 1 134 ? 4.777 -12.431 8.758 1.00 46.25 134 LEU A O 1
ATOM 1101 N N . ALA A 1 135 ? 4.365 -11.363 10.660 1.00 46.78 135 ALA A N 1
ATOM 1102 C CA . ALA A 1 135 ? 3.047 -10.925 10.262 1.00 46.78 135 ALA A CA 1
ATOM 1103 C C . ALA A 1 135 ? 3.052 -9.485 9.662 1.00 46.78 135 ALA A C 1
ATOM 1105 O O . ALA A 1 135 ? 2.999 -8.521 10.411 1.00 46.78 135 ALA A O 1
ATOM 1106 N N . LYS A 1 136 ? 3.098 -9.325 8.320 1.00 44.25 136 LYS A N 1
ATOM 1107 C CA . LYS A 1 136 ? 3.009 -8.028 7.579 1.00 44.25 136 LYS A CA 1
ATOM 1108 C C . LYS A 1 136 ? 1.667 -7.279 7.757 1.00 44.25 136 LYS A C 1
ATOM 1110 O O . LYS A 1 136 ? 0.630 -7.791 7.355 1.00 44.25 136 LYS A O 1
ATOM 1115 N N . TYR A 1 137 ? 1.691 -6.063 8.302 1.00 46.03 137 TYR A N 1
ATOM 1116 C CA . TYR A 1 137 ? 0.498 -5.231 8.539 1.00 46.03 137 TYR A CA 1
ATOM 1117 C C . TYR A 1 137 ? -0.248 -4.833 7.248 1.00 46.03 137 TYR A C 1
ATOM 1119 O O . TYR A 1 137 ? 0.391 -4.513 6.250 1.00 46.03 137 TYR A O 1
ATOM 1127 N N . ILE A 1 138 ? -1.590 -4.823 7.284 1.00 52.41 138 ILE A N 1
ATOM 1128 C CA . ILE A 1 138 ? -2.466 -4.382 6.178 1.00 52.41 138 ILE A CA 1
ATOM 1129 C C . ILE A 1 138 ? -3.295 -3.180 6.647 1.00 52.41 138 ILE A C 1
ATOM 1131 O O . ILE A 1 138 ? -4.112 -3.304 7.569 1.00 52.41 138 ILE A O 1
ATOM 1135 N N . GLU A 1 139 ? -3.103 -2.030 5.997 1.00 46.81 139 GLU A N 1
ATOM 1136 C CA . GLU A 1 139 ? -3.791 -0.779 6.326 1.00 46.81 139 GLU A CA 1
ATOM 1137 C C . GLU A 1 139 ? -5.316 -0.874 6.102 1.00 46.81 139 GLU A C 1
ATOM 1139 O O . GLU A 1 139 ? -5.752 -1.457 5.110 1.00 46.81 139 GLU A O 1
ATOM 1144 N N . PRO A 1 140 ? -6.166 -0.301 6.971 1.00 45.09 140 PRO A N 1
ATOM 1145 C CA . PRO A 1 140 ? -7.602 -0.195 6.723 1.00 45.09 140 PRO A CA 1
ATOM 1146 C C . PRO A 1 140 ? -7.924 0.776 5.572 1.00 45.09 140 PRO A C 1
ATOM 1148 O O . PRO A 1 140 ? -7.656 1.965 5.660 1.00 45.09 140 PRO A O 1
ATOM 1151 N N . ASN A 1 141 ? -8.581 0.282 4.522 1.00 51.41 141 ASN A N 1
ATOM 1152 C CA . ASN A 1 141 ? -9.217 1.088 3.468 1.00 51.41 141 ASN A CA 1
ATOM 1153 C C . ASN A 1 141 ? -10.512 0.377 3.026 1.00 51.41 141 ASN A C 1
ATOM 1155 O O . ASN A 1 141 ? -10.687 -0.821 3.295 1.00 51.41 141 ASN A O 1
ATOM 1159 N N . ARG A 1 142 ? -11.431 1.089 2.366 1.00 57.62 142 ARG A N 1
ATOM 1160 C CA . ARG A 1 142 ? -12.675 0.512 1.835 1.00 57.62 142 ARG A CA 1
ATOM 1161 C C . ARG A 1 142 ? -12.312 -0.523 0.768 1.00 57.62 142 ARG A C 1
ATOM 1163 O O . ARG A 1 142 ? -11.750 -0.176 -0.258 1.00 57.62 142 ARG A O 1
ATOM 1170 N N . HIS A 1 143 ? -12.619 -1.800 1.006 1.00 56.12 143 HIS A N 1
ATOM 1171 C CA . HIS A 1 143 ? -12.385 -2.847 -0.000 1.00 56.12 143 HIS A CA 1
ATOM 1172 C C . HIS A 1 143 ? -13.197 -2.579 -1.264 1.00 56.12 143 HIS A C 1
ATOM 1174 O O . HIS A 1 143 ? -12.674 -2.657 -2.372 1.00 56.12 143 HIS A O 1
ATOM 1180 N N . ALA A 1 144 ? -14.465 -2.226 -1.064 1.00 68.25 144 ALA A N 1
ATOM 1181 C CA . ALA A 1 144 ? -15.379 -1.822 -2.108 1.00 68.25 144 ALA A CA 1
ATOM 1182 C C . ALA A 1 144 ? -16.284 -0.696 -1.607 1.00 68.25 144 ALA A C 1
ATOM 1184 O O . ALA A 1 144 ? -16.575 -0.603 -0.410 1.00 68.25 144 ALA A O 1
ATOM 1185 N N . THR A 1 145 ? -16.747 0.130 -2.532 1.00 75.69 145 THR A N 1
ATOM 1186 C CA . THR A 1 145 ? -17.744 1.171 -2.297 1.00 75.69 145 THR A CA 1
ATOM 1187 C C . THR A 1 145 ? -18.889 0.968 -3.280 1.00 75.69 145 THR A C 1
ATOM 1189 O O . THR A 1 145 ? -18.655 0.825 -4.477 1.00 75.69 145 THR A O 1
ATOM 1192 N N . LEU A 1 146 ? -20.119 0.935 -2.760 1.00 83.12 146 LEU A N 1
ATOM 1193 C CA . LEU A 1 146 ? -21.350 0.903 -3.544 1.00 83.12 146 LEU A CA 1
ATOM 1194 C C . LEU A 1 146 ? -22.051 2.253 -3.405 1.00 83.12 146 LEU A C 1
ATOM 1196 O O . LEU A 1 146 ? -22.436 2.635 -2.299 1.00 83.12 146 LEU A O 1
ATOM 1200 N N . PHE A 1 147 ? -22.241 2.950 -4.518 1.00 83.06 147 PHE A N 1
ATOM 1201 C CA . PHE A 1 147 ? -23.153 4.084 -4.594 1.00 83.06 147 PHE A CA 1
ATOM 1202 C C . PHE A 1 147 ? -24.501 3.607 -5.114 1.00 83.06 147 PHE A C 1
ATOM 1204 O O . PHE A 1 147 ? -24.566 2.949 -6.148 1.00 83.06 147 PHE A O 1
ATOM 1211 N N . LEU A 1 148 ? -25.565 3.918 -4.378 1.00 85.88 148 LEU A N 1
ATOM 1212 C CA . LEU A 1 148 ? -26.944 3.679 -4.789 1.00 85.88 148 LEU A CA 1
ATOM 1213 C C . LEU A 1 148 ? -27.547 5.008 -5.223 1.00 85.88 148 LEU A C 1
ATOM 1215 O O . LEU A 1 148 ? -27.501 5.985 -4.472 1.00 85.88 148 LEU A O 1
ATOM 1219 N N . TYR A 1 149 ? -28.122 5.038 -6.416 1.00 86.44 149 TYR A N 1
ATOM 1220 C CA . TYR A 1 149 ? -28.785 6.218 -6.943 1.00 86.44 149 TYR A CA 1
ATOM 1221 C C . TYR A 1 149 ? -30.273 6.144 -6.613 1.00 86.44 149 TYR A C 1
ATOM 1223 O O . TYR A 1 149 ? -31.015 5.309 -7.129 1.00 86.44 149 TYR A O 1
ATOM 1231 N N . LEU A 1 150 ? -30.700 7.005 -5.691 1.00 85.44 150 LEU A N 1
ATOM 1232 C CA . LEU A 1 150 ? -32.059 6.984 -5.147 1.00 85.44 150 LEU A CA 1
ATOM 1233 C C . LEU A 1 150 ? -33.078 7.700 -6.037 1.00 85.44 150 LEU A C 1
ATOM 1235 O O . LEU A 1 150 ? -34.273 7.500 -5.866 1.00 85.44 150 LEU A O 1
ATOM 1239 N N . ASN A 1 151 ? -32.616 8.531 -6.965 1.00 82.25 151 ASN A N 1
ATOM 1240 C CA . ASN A 1 151 ? -33.443 9.293 -7.887 1.00 82.25 151 ASN A CA 1
ATOM 1241 C C . ASN A 1 151 ? -32.643 9.615 -9.153 1.00 82.25 151 ASN A C 1
ATOM 1243 O O . ASN A 1 151 ? -31.410 9.632 -9.135 1.00 82.25 151 ASN A O 1
ATOM 1247 N N . ASN A 1 152 ? -33.357 9.900 -10.240 1.00 85.31 152 ASN A N 1
ATOM 1248 C CA . ASN A 1 152 ? -32.761 10.475 -11.442 1.00 85.31 152 ASN A CA 1
ATOM 1249 C C . ASN A 1 152 ? -32.399 11.947 -11.183 1.00 85.31 152 ASN A C 1
ATOM 1251 O O . ASN A 1 152 ? -33.044 12.613 -10.366 1.00 85.31 152 ASN A O 1
ATOM 1255 N N . VAL A 1 153 ? -31.373 12.446 -11.870 1.00 82.38 153 VAL A N 1
ATOM 1256 C CA . VAL A 1 153 ? -30.950 13.852 -11.813 1.00 82.38 153 VAL A CA 1
ATOM 1257 C C . VAL A 1 153 ? -30.830 14.378 -13.240 1.00 82.38 153 VAL A C 1
ATOM 1259 O O . VAL A 1 153 ? -30.280 13.689 -14.099 1.00 82.38 153 VAL A O 1
ATOM 1262 N N . ASP A 1 154 ? -31.360 15.578 -13.486 1.00 77.12 154 ASP A N 1
ATOM 1263 C CA . ASP A 1 154 ? -31.389 16.183 -14.824 1.00 77.12 154 ASP A CA 1
ATOM 1264 C C . ASP A 1 154 ? -29.992 16.631 -15.294 1.00 77.12 154 ASP A C 1
ATOM 1266 O O . ASP A 1 154 ? -29.653 16.467 -16.466 1.00 77.12 154 ASP A O 1
ATOM 1270 N N . GLU A 1 155 ? -29.158 17.141 -14.378 1.00 76.69 155 GLU A N 1
ATOM 1271 C CA . GLU A 1 155 ? -27.776 17.557 -14.643 1.00 76.69 155 GLU A CA 1
ATOM 1272 C C . GLU A 1 155 ? -26.842 17.212 -13.471 1.00 76.69 155 GLU A C 1
ATOM 1274 O O . GLU A 1 155 ? -27.164 17.454 -12.305 1.00 76.69 155 GLU A O 1
ATOM 1279 N N . GLY A 1 156 ? -25.649 16.697 -13.780 1.00 74.44 156 GLY A N 1
ATOM 1280 C CA . GLY A 1 156 ? -24.631 16.365 -12.785 1.00 74.44 156 GLY A CA 1
ATOM 1281 C C . GLY A 1 156 ? -24.887 15.054 -12.028 1.00 74.44 156 GLY A C 1
ATOM 1282 O O . GLY A 1 156 ? -25.754 14.247 -12.367 1.00 74.44 156 GLY A O 1
ATOM 1283 N N . GLY A 1 157 ? -24.111 14.838 -10.961 1.00 76.75 157 GLY A N 1
ATOM 1284 C CA . GLY A 1 157 ? -24.241 13.664 -10.089 1.00 76.75 157 GLY A CA 1
ATOM 1285 C C . GLY A 1 157 ? -23.620 12.380 -10.645 1.00 76.75 157 GLY A C 1
ATOM 1286 O O . GLY A 1 157 ? -23.790 11.315 -10.048 1.00 76.75 157 GLY A O 1
ATOM 1287 N N . GLU A 1 158 ? -22.895 12.454 -11.764 1.00 80.19 158 GLU A N 1
ATOM 1288 C CA . GLU A 1 158 ? -22.210 11.303 -12.340 1.00 80.19 158 GLU A CA 1
ATOM 1289 C C . GLU A 1 158 ? -21.066 10.800 -11.459 1.00 80.19 158 GLU A C 1
ATOM 1291 O O . GLU A 1 158 ? -20.294 11.564 -10.879 1.00 80.19 158 GLU A O 1
ATOM 1296 N N . THR A 1 159 ? -20.907 9.479 -11.406 1.00 82.38 159 THR A N 1
ATOM 1297 C CA . THR A 1 159 ? -19.687 8.860 -10.885 1.00 82.38 159 THR A CA 1
ATOM 1298 C C . THR A 1 159 ? -18.753 8.579 -12.049 1.00 82.38 159 THR A C 1
ATOM 1300 O O . THR A 1 159 ? -19.044 7.744 -12.908 1.00 82.38 159 THR A O 1
ATOM 1303 N N . VAL A 1 160 ? -17.643 9.312 -12.091 1.00 77.94 160 VAL A N 1
ATOM 1304 C CA . VAL A 1 160 ? -16.642 9.188 -13.151 1.00 77.94 160 VAL A CA 1
ATOM 1305 C C . VAL A 1 160 ? -15.555 8.200 -12.739 1.00 77.94 160 VAL A C 1
ATOM 1307 O O . VAL A 1 160 ? -15.039 8.257 -11.624 1.00 77.94 160 VAL A O 1
ATOM 1310 N N . PHE A 1 161 ? -15.197 7.316 -13.668 1.00 77.94 161 PHE A N 1
ATOM 1311 C CA . PHE A 1 161 ? -14.083 6.376 -13.618 1.00 77.94 161 PHE A CA 1
ATOM 1312 C C . PHE A 1 161 ? -13.028 6.801 -14.641 1.00 77.94 161 PHE A C 1
ATOM 1314 O O . PHE A 1 161 ? -13.032 6.289 -15.766 1.00 77.94 161 PHE A O 1
ATOM 1321 N N . PRO A 1 162 ? -12.101 7.706 -14.269 1.00 65.06 162 PRO A N 1
ATOM 1322 C CA . PRO A 1 162 ? -11.219 8.381 -15.223 1.00 65.06 162 PRO A CA 1
ATOM 1323 C C . PRO A 1 162 ? -10.286 7.445 -15.989 1.00 65.06 162 PRO A C 1
ATOM 1325 O O . PRO A 1 162 ? -9.816 7.788 -17.067 1.00 65.06 162 PRO A O 1
ATOM 1328 N N . LEU A 1 163 ? -10.019 6.268 -15.417 1.00 64.38 163 LEU A N 1
ATOM 1329 C CA . LEU A 1 163 ? -9.081 5.269 -15.930 1.00 64.38 163 LEU A CA 1
ATOM 1330 C C . LEU A 1 163 ? -9.761 4.163 -16.752 1.00 64.38 163 LEU A C 1
ATOM 1332 O O . LEU A 1 163 ? -9.085 3.266 -17.255 1.00 64.38 163 LEU A O 1
ATOM 1336 N N . HIS A 1 164 ? -11.092 4.182 -16.867 1.00 66.50 164 HIS A N 1
ATOM 1337 C CA . HIS A 1 164 ? -11.808 3.222 -17.702 1.00 66.50 164 HIS A CA 1
ATOM 1338 C C . HIS A 1 164 ? -11.580 3.566 -19.187 1.00 66.50 164 HIS A C 1
ATOM 1340 O O . HIS A 1 164 ? -11.675 4.736 -19.546 1.00 66.50 164 HIS A O 1
ATOM 1346 N N . PRO A 1 165 ? -11.334 2.592 -20.083 1.00 63.41 165 PRO A N 1
ATOM 1347 C CA . PRO A 1 165 ? -10.980 2.868 -21.483 1.00 63.41 165 PRO A CA 1
ATOM 1348 C C . PRO A 1 165 ? -12.129 3.447 -22.327 1.00 63.41 165 PRO A C 1
ATOM 1350 O O . PRO A 1 165 ? -11.930 3.845 -23.473 1.00 63.41 165 PRO A O 1
ATOM 1353 N N . THR A 1 166 ? -13.350 3.467 -21.796 1.00 65.00 166 THR A N 1
ATOM 1354 C CA . THR A 1 166 ? -14.520 4.017 -22.491 1.00 65.00 166 THR A CA 1
ATOM 1355 C C . THR A 1 166 ? -14.509 5.537 -22.375 1.00 65.00 166 THR A C 1
ATOM 1357 O O . THR A 1 166 ? -14.457 6.020 -21.249 1.00 65.00 166 THR A O 1
ATOM 1360 N N . PRO A 1 167 ? -14.583 6.296 -23.480 1.00 59.12 167 PRO A N 1
ATOM 1361 C CA . PRO A 1 167 ? -14.692 7.746 -23.406 1.00 59.12 167 PRO A CA 1
ATOM 1362 C C . PRO A 1 167 ? -15.983 8.148 -22.675 1.00 59.12 167 PRO A C 1
ATOM 1364 O O . PRO A 1 167 ? -16.994 7.442 -22.794 1.00 59.12 167 PRO A O 1
ATOM 1367 N N . PRO A 1 168 ? -15.979 9.267 -21.933 1.00 60.22 168 PRO A N 1
ATOM 1368 C CA . PRO A 1 168 ? -17.183 9.720 -21.264 1.00 60.22 168 PRO A CA 1
ATOM 1369 C C . PRO A 1 168 ? -18.222 10.059 -22.328 1.00 60.22 168 PRO A C 1
ATOM 1371 O O . PRO A 1 168 ? -17.882 10.523 -23.419 1.00 60.22 168 PRO A O 1
ATOM 1374 N N . GLY A 1 169 ? -19.498 9.801 -22.034 1.00 59.44 169 GLY A N 1
ATOM 1375 C CA . GLY A 1 169 ? -20.593 10.269 -22.887 1.00 59.44 169 GLY A CA 1
ATOM 1376 C C . GLY A 1 169 ? -20.631 11.802 -22.961 1.00 59.44 169 GLY A C 1
ATOM 1377 O O . GLY A 1 169 ? -19.690 12.478 -22.557 1.00 59.44 169 GLY A O 1
ATOM 1378 N N . ASN A 1 170 ? -21.742 12.385 -23.422 1.00 54.81 170 ASN A N 1
ATOM 1379 C CA . ASN A 1 170 ? -21.964 13.839 -23.361 1.00 54.81 170 ASN A CA 1
ATOM 1380 C C . ASN A 1 170 ? -22.085 14.318 -21.898 1.00 54.81 170 ASN A C 1
ATOM 1382 O O . ASN A 1 170 ? -23.179 14.610 -21.418 1.00 54.81 170 ASN A O 1
ATOM 1386 N N . VAL A 1 171 ? -20.972 14.339 -21.173 1.00 55.44 171 VAL A N 1
ATOM 1387 C CA . VAL A 1 171 ? -20.849 14.792 -19.793 1.00 55.44 171 VAL A CA 1
ATOM 1388 C C . VAL A 1 171 ? -20.474 16.262 -19.850 1.00 55.44 171 VAL A C 1
ATOM 1390 O O . VAL A 1 171 ? -19.426 16.641 -20.372 1.00 55.44 171 VAL A O 1
ATOM 1393 N N . THR A 1 172 ? -21.357 17.104 -19.336 1.00 53.72 172 THR A N 1
ATOM 1394 C CA . THR A 1 172 ? -21.097 18.523 -19.123 1.00 53.72 172 THR A CA 1
ATOM 1395 C C . THR A 1 172 ? -20.112 18.659 -17.970 1.00 53.72 172 THR A C 1
ATOM 1397 O O . THR A 1 172 ? -20.501 18.659 -16.806 1.00 53.72 172 THR A O 1
ATOM 1400 N N . THR A 1 173 ? -18.818 18.739 -18.271 1.00 53.66 173 THR A N 1
ATOM 1401 C CA . THR A 1 173 ? -17.818 19.036 -17.245 1.00 53.66 173 THR A CA 1
ATOM 1402 C C . THR A 1 173 ? -18.001 20.467 -16.757 1.00 53.66 173 THR A C 1
ATOM 1404 O O . THR A 1 173 ? -17.858 21.414 -17.533 1.00 53.66 173 THR A O 1
ATOM 1407 N N . THR A 1 174 ? -18.301 20.639 -15.473 1.00 53.59 174 THR A N 1
ATOM 1408 C CA . THR A 1 174 ? -18.225 21.937 -14.803 1.00 53.59 174 THR A CA 1
ATOM 1409 C C . THR A 1 174 ? -16.776 22.426 -14.795 1.00 53.59 174 THR A C 1
ATOM 1411 O O . THR A 1 174 ? -15.831 21.649 -14.636 1.00 53.59 174 THR A O 1
ATOM 1414 N N . ALA A 1 175 ? -16.582 23.729 -15.000 1.00 49.19 175 ALA A N 1
ATOM 1415 C CA . ALA A 1 175 ? -15.263 24.348 -14.959 1.00 49.19 175 ALA A CA 1
ATOM 1416 C C . ALA A 1 175 ? -14.643 24.151 -13.560 1.00 49.19 175 ALA A C 1
ATOM 1418 O O . ALA A 1 175 ? -15.069 24.793 -12.604 1.00 49.19 175 ALA A O 1
ATOM 1419 N N . GLY A 1 176 ? -13.675 23.234 -13.435 1.00 51.69 176 GLY A N 1
ATOM 1420 C CA . GLY A 1 176 ? -12.972 22.967 -12.173 1.00 51.69 176 GLY A CA 1
ATOM 1421 C C . GLY A 1 176 ? -12.422 21.547 -11.979 1.00 51.69 176 GLY A C 1
ATOM 1422 O O . GLY A 1 176 ? -11.507 21.393 -11.180 1.00 51.69 176 GLY A O 1
ATOM 1423 N N . MET A 1 177 ? -12.921 20.533 -12.703 1.00 59.03 177 MET A N 1
ATOM 1424 C CA . MET A 1 177 ? -12.489 19.126 -12.549 1.00 59.03 177 MET A CA 1
ATOM 1425 C C . MET A 1 177 ? -12.202 18.461 -13.911 1.00 59.03 177 MET A C 1
ATOM 1427 O O . MET A 1 177 ? -13.052 17.750 -14.455 1.00 59.03 177 MET A O 1
ATOM 1431 N N . PRO A 1 178 ? -11.029 18.714 -14.523 1.00 61.03 178 PRO A N 1
ATOM 1432 C CA . PRO A 1 178 ? -10.672 18.167 -15.836 1.00 61.03 178 PRO A CA 1
ATOM 1433 C C . PRO A 1 178 ? -10.585 16.632 -15.864 1.00 61.03 178 PRO A C 1
ATOM 1435 O O . PRO A 1 178 ? -10.795 16.021 -16.908 1.00 61.03 178 PRO A O 1
ATOM 1438 N N . GLU A 1 179 ? -10.325 15.977 -14.740 1.00 58.19 179 GLU A N 1
ATOM 1439 C CA . GLU A 1 179 ? -10.338 14.520 -14.586 1.00 58.19 179 GLU A CA 1
ATOM 1440 C C . GLU A 1 179 ? -11.727 13.900 -14.807 1.00 58.19 179 GLU A C 1
ATOM 1442 O O . GLU A 1 179 ? -11.815 12.754 -15.246 1.00 58.19 179 GLU A O 1
ATOM 1447 N N . CYS A 1 180 ? -12.806 14.665 -14.605 1.00 65.12 180 CYS A N 1
ATOM 1448 C CA . CYS A 1 180 ? -14.179 14.227 -14.867 1.00 65.12 180 CYS A CA 1
ATOM 1449 C C . CYS A 1 180 ? -14.525 14.183 -16.368 1.00 65.12 180 CYS A C 1
ATOM 1451 O O . CYS A 1 180 ? -15.583 13.682 -16.740 1.00 65.12 180 CYS A O 1
ATOM 1453 N N . SER A 1 181 ? -13.635 14.686 -17.232 1.00 65.94 181 SER A N 1
ATOM 1454 C CA . SER A 1 181 ? -13.776 14.648 -18.696 1.00 65.94 181 SER A CA 1
ATOM 1455 C C . SER A 1 181 ? -13.161 13.402 -19.342 1.00 65.94 181 SER A C 1
ATOM 1457 O O . SER A 1 181 ? -13.096 13.317 -20.568 1.00 65.94 181 SER A O 1
ATOM 1459 N N . ARG A 1 182 ? -12.685 12.436 -18.542 1.00 66.62 182 ARG A N 1
ATOM 1460 C CA . ARG A 1 182 ? -12.015 11.217 -19.022 1.00 66.62 182 ARG A CA 1
ATOM 1461 C C . ARG A 1 182 ? -12.693 9.961 -18.487 1.00 66.62 182 ARG A C 1
ATOM 1463 O O . ARG A 1 182 ? -13.295 9.978 -17.417 1.00 66.62 182 ARG A O 1
ATOM 1470 N N . GLY A 1 183 ? -12.552 8.873 -19.235 1.00 71.81 183 GLY A N 1
ATOM 1471 C CA . GLY A 1 183 ? -13.043 7.552 -18.862 1.00 71.81 183 GLY A CA 1
ATOM 1472 C C . GLY A 1 183 ? -14.567 7.428 -18.749 1.00 71.81 183 GLY A C 1
ATOM 1473 O O . GLY A 1 183 ? -15.323 8.214 -19.311 1.00 71.81 183 GLY A O 1
ATOM 1474 N N . LEU A 1 184 ? -15.040 6.397 -18.050 1.00 79.25 184 LEU A N 1
ATOM 1475 C CA . LEU A 1 184 ? -16.463 6.058 -17.991 1.00 79.25 184 LEU A CA 1
ATOM 1476 C C . LEU A 1 184 ? -17.178 6.955 -16.982 1.00 79.25 184 LEU A C 1
ATOM 1478 O O . LEU A 1 184 ? -16.891 6.893 -15.792 1.00 79.25 184 LEU A O 1
ATOM 1482 N N . ALA A 1 185 ? -18.166 7.719 -17.431 1.00 82.19 185 ALA A N 1
ATOM 1483 C CA . ALA A 1 185 ? -19.072 8.439 -16.546 1.00 82.19 185 ALA A CA 1
ATOM 1484 C C . ALA A 1 185 ? -20.397 7.687 -16.429 1.00 82.19 185 ALA A C 1
ATOM 1486 O O . ALA A 1 185 ? -21.120 7.528 -17.416 1.00 82.19 185 ALA A O 1
ATOM 1487 N N . VAL A 1 186 ? -20.717 7.226 -15.222 1.00 82.81 186 VAL A N 1
ATOM 1488 C CA . VAL A 1 186 ? -21.994 6.571 -14.941 1.00 82.81 186 VAL A CA 1
ATOM 1489 C C . VAL A 1 186 ? -22.962 7.606 -14.389 1.00 82.81 186 VAL A C 1
ATOM 1491 O O . VAL A 1 186 ? -22.711 8.199 -13.339 1.00 82.81 186 VAL A O 1
ATOM 1494 N N . ARG A 1 187 ? -24.064 7.831 -15.112 1.00 83.38 187 ARG A N 1
ATOM 1495 C CA . ARG A 1 187 ? -25.125 8.741 -14.675 1.00 83.38 187 ARG A CA 1
ATOM 1496 C C . ARG A 1 187 ? -25.974 8.124 -13.566 1.00 83.38 187 ARG A C 1
ATOM 1498 O O . ARG A 1 187 ? -26.236 6.919 -13.612 1.00 83.38 187 ARG A O 1
ATOM 1505 N N . PRO A 1 188 ? -26.445 8.944 -12.613 1.00 84.81 188 PRO A N 1
ATOM 1506 C CA . PRO A 1 188 ? -27.378 8.487 -11.606 1.00 84.81 188 PRO A CA 1
ATOM 1507 C C . PRO A 1 188 ? -28.705 8.098 -12.260 1.00 84.81 188 PRO A C 1
ATOM 1509 O O . PRO A 1 188 ? -29.384 8.930 -12.857 1.00 84.81 188 PRO A O 1
ATOM 1512 N N . GLN A 1 189 ? -29.065 6.822 -12.142 1.00 85.00 189 GLN A N 1
ATOM 1513 C CA . GLN A 1 189 ? -30.368 6.307 -12.544 1.00 85.00 189 GLN A CA 1
ATOM 1514 C C . GLN A 1 189 ? -31.086 5.783 -11.309 1.00 85.00 189 GLN A C 1
ATOM 1516 O O . GLN A 1 189 ? -30.521 4.976 -10.576 1.00 85.00 189 GLN A O 1
ATOM 1521 N N . GLU A 1 190 ? -32.320 6.222 -11.087 1.00 88.38 190 GLU A N 1
ATOM 1522 C CA . GLU A 1 190 ? -33.147 5.780 -9.965 1.00 88.38 190 GLU A CA 1
ATOM 1523 C C . GLU A 1 190 ? -33.207 4.249 -9.879 1.00 88.38 190 GLU A C 1
ATOM 1525 O O . GLU A 1 190 ? -33.510 3.562 -10.857 1.00 88.38 190 GLU A O 1
ATOM 1530 N N . GLY A 1 191 ? -32.883 3.713 -8.701 1.00 83.50 191 GLY A N 1
ATOM 1531 C CA . GLY A 1 191 ? -32.821 2.271 -8.446 1.00 83.50 191 GLY A CA 1
ATOM 1532 C C . GLY A 1 191 ? -31.550 1.588 -8.966 1.00 83.50 191 GLY A C 1
ATOM 1533 O O . GLY A 1 191 ? -31.361 0.396 -8.726 1.00 83.50 191 GLY A O 1
ATOM 1534 N N . GLY A 1 192 ? -30.671 2.321 -9.649 1.00 84.81 192 GLY A N 1
ATOM 1535 C CA . GLY A 1 192 ? -29.363 1.864 -10.101 1.00 84.81 192 GLY A CA 1
ATOM 1536 C C . GLY A 1 192 ? -28.274 2.016 -9.038 1.00 84.81 192 GLY A C 1
ATOM 1537 O O . GLY A 1 192 ? -28.462 2.619 -7.978 1.00 84.81 192 GLY A O 1
ATOM 1538 N N . GLY A 1 193 ? -27.091 1.480 -9.332 1.00 85.50 193 GLY A N 1
ATOM 1539 C CA . GLY A 1 193 ? -25.938 1.636 -8.461 1.00 85.50 193 GLY A CA 1
ATOM 1540 C C . GLY A 1 193 ? -24.617 1.299 -9.133 1.00 85.50 193 GLY A C 1
ATOM 1541 O O . GLY A 1 193 ? -24.571 0.670 -10.189 1.00 85.50 193 GLY A O 1
ATOM 1542 N N . VAL A 1 194 ? -23.537 1.740 -8.499 1.00 86.00 194 VAL A N 1
ATOM 1543 C CA . VAL A 1 194 ? -22.169 1.629 -8.996 1.00 86.00 194 VAL A CA 1
ATOM 1544 C C . VAL A 1 194 ? -21.290 1.045 -7.901 1.00 86.00 194 VAL A C 1
ATOM 1546 O O . VAL A 1 194 ? -21.161 1.631 -6.827 1.00 86.00 194 VAL A O 1
ATOM 1549 N N . LEU A 1 195 ? -20.690 -0.113 -8.179 1.00 82.56 195 LEU A N 1
ATOM 1550 C CA . LEU A 1 195 ? -19.755 -0.804 -7.293 1.00 82.56 195 LEU A CA 1
ATOM 1551 C C . LEU A 1 195 ? -18.332 -0.676 -7.834 1.00 82.56 195 LEU A C 1
ATOM 1553 O O . LEU A 1 195 ? -18.077 -1.011 -8.989 1.00 82.56 195 LEU A O 1
ATOM 1557 N N . PHE A 1 196 ? -17.403 -0.248 -6.989 1.00 78.25 196 PHE A N 1
ATOM 1558 C CA . PHE A 1 196 ? -15.983 -0.181 -7.329 1.00 78.25 196 PHE A CA 1
ATOM 1559 C C . PHE A 1 196 ? -15.108 -0.602 -6.151 1.00 78.25 196 PHE A C 1
ATOM 1561 O O . PHE A 1 196 ? -15.513 -0.485 -4.994 1.00 78.25 196 PHE A O 1
ATOM 1568 N N . TYR A 1 197 ? -13.907 -1.099 -6.454 1.00 70.88 197 TYR A N 1
ATOM 1569 C CA . TYR A 1 197 ? -12.953 -1.630 -5.479 1.00 70.88 197 TYR A CA 1
ATOM 1570 C C . TYR A 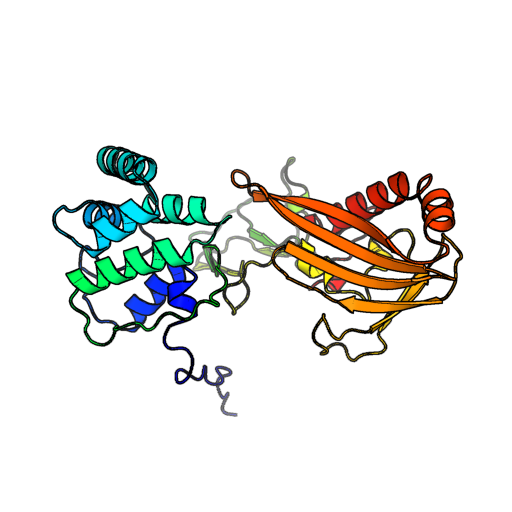1 197 ? -11.754 -0.693 -5.319 1.00 70.88 197 TYR A C 1
ATOM 1572 O O . TYR A 1 197 ? -11.329 -0.058 -6.281 1.00 70.88 197 TYR A O 1
ATOM 1580 N N . SER A 1 198 ? -11.206 -0.608 -4.106 1.00 62.16 198 SER A N 1
ATOM 1581 C CA . SER A 1 198 ? -10.009 0.204 -3.802 1.00 62.16 198 SER A CA 1
ATOM 1582 C C . SER A 1 198 ? -8.862 -0.621 -3.204 1.00 62.16 198 SER A C 1
ATOM 1584 O O . SER A 1 198 ? -7.861 -0.063 -2.759 1.00 62.16 198 SER A O 1
ATOM 1586 N N . LYS A 1 199 ? -9.010 -1.952 -3.178 1.00 59.47 199 LYS A N 1
ATOM 1587 C CA . LYS A 1 199 ? -8.029 -2.919 -2.668 1.00 59.47 199 LYS A CA 1
ATOM 1588 C C . LYS A 1 199 ? -7.975 -4.162 -3.541 1.00 59.47 199 LYS A C 1
ATOM 1590 O O . LYS A 1 199 ? -8.976 -4.541 -4.152 1.00 59.47 199 LYS A O 1
ATOM 1595 N N . HIS A 1 200 ? -6.836 -4.846 -3.503 1.00 54.66 200 HIS A N 1
ATOM 1596 C CA . HIS A 1 200 ? -6.732 -6.200 -4.028 1.00 54.66 200 HIS A CA 1
ATOM 1597 C C . HIS A 1 200 ? -7.566 -7.187 -3.191 1.00 54.66 200 HIS A C 1
ATOM 1599 O O . HIS A 1 200 ? -7.788 -6.955 -1.999 1.00 54.66 200 HIS A O 1
ATOM 1605 N N . PRO A 1 201 ? -7.971 -8.339 -3.761 1.00 50.19 201 PRO A N 1
ATOM 1606 C CA . PRO A 1 201 ? -8.627 -9.414 -3.009 1.00 50.19 201 PRO A CA 1
ATOM 1607 C C . PRO A 1 201 ? -7.808 -9.938 -1.815 1.00 50.19 201 PRO A C 1
ATOM 1609 O O . PRO A 1 201 ? -8.380 -10.494 -0.882 1.00 50.19 201 PRO A O 1
ATOM 1612 N N . SER A 1 202 ? -6.482 -9.740 -1.828 1.00 49.88 202 SER A N 1
ATOM 1613 C CA . SER A 1 202 ? -5.564 -10.045 -0.718 1.00 49.88 202 SER A CA 1
ATOM 1614 C C . SER A 1 202 ? -5.698 -9.095 0.482 1.00 49.88 202 SER A C 1
ATOM 1616 O O . SER A 1 202 ? -5.146 -9.368 1.546 1.00 49.88 202 SER A O 1
ATOM 1618 N N . GLY A 1 203 ? -6.414 -7.977 0.328 1.00 48.72 203 GLY A N 1
ATOM 1619 C CA . GLY A 1 203 ? -6.552 -6.921 1.327 1.00 48.72 203 GLY A CA 1
ATOM 1620 C C . GLY A 1 203 ? -5.476 -5.843 1.251 1.00 48.72 203 GLY A C 1
ATOM 1621 O O . GLY A 1 203 ? -5.610 -4.817 1.918 1.00 48.72 203 GLY A O 1
ATOM 1622 N N . GLU A 1 204 ? -4.446 -6.013 0.425 1.00 51.66 204 GLU A N 1
ATOM 1623 C CA . GLU A 1 204 ? -3.424 -4.988 0.212 1.00 51.66 204 GLU A CA 1
ATOM 1624 C C . GLU A 1 204 ? -3.997 -3.772 -0.532 1.00 51.66 204 GLU A C 1
ATOM 1626 O O . GLU A 1 204 ? -4.899 -3.891 -1.371 1.00 51.66 204 GLU A O 1
ATOM 1631 N N . ASN A 1 205 ? -3.502 -2.584 -0.172 1.00 50.94 205 ASN A N 1
ATOM 1632 C CA . ASN A 1 205 ? -3.836 -1.357 -0.885 1.00 50.94 205 ASN A CA 1
ATOM 1633 C C . ASN A 1 205 ? -3.235 -1.412 -2.288 1.00 50.94 205 ASN A C 1
ATOM 1635 O O . ASN A 1 205 ? -2.103 -1.858 -2.471 1.00 50.94 205 ASN A O 1
ATOM 1639 N N . ASP A 1 206 ? -3.991 -0.921 -3.261 1.00 57.00 206 ASP A N 1
ATOM 1640 C CA . ASP A 1 206 ? -3.502 -0.780 -4.623 1.00 57.00 206 ASP A CA 1
ATOM 1641 C C . ASP A 1 206 ? -2.631 0.485 -4.730 1.00 57.00 206 ASP A C 1
ATOM 1643 O O . ASP A 1 206 ? -3.122 1.602 -4.933 1.00 57.00 206 ASP A O 1
ATOM 1647 N N . TYR A 1 207 ? -1.322 0.330 -4.510 1.00 54.50 207 TYR A N 1
ATOM 1648 C CA . TYR A 1 207 ? -0.363 1.417 -4.680 1.00 54.50 207 TYR A CA 1
ATOM 1649 C C . TYR A 1 207 ? -0.063 1.606 -6.169 1.00 54.50 207 TYR A C 1
ATOM 1651 O O . TYR A 1 207 ? 0.720 0.863 -6.769 1.00 54.50 207 TYR A O 1
ATOM 1659 N N . ARG A 1 208 ? -0.631 2.667 -6.754 1.00 64.31 208 ARG A N 1
ATOM 1660 C CA . ARG A 1 208 ? -0.463 3.006 -8.179 1.00 64.31 208 ARG A CA 1
ATOM 1661 C C . ARG A 1 208 ? 1.004 3.094 -8.617 1.00 64.31 208 ARG A C 1
ATOM 1663 O O . ARG A 1 208 ? 1.326 2.716 -9.735 1.00 64.31 208 ARG A O 1
ATOM 1670 N N . MET A 1 209 ? 1.908 3.519 -7.730 1.00 70.06 209 MET A N 1
ATOM 1671 C CA . MET A 1 209 ? 3.352 3.565 -7.999 1.00 70.06 209 MET A CA 1
ATOM 1672 C C . MET A 1 209 ? 3.977 2.166 -8.136 1.00 70.06 209 MET A C 1
ATOM 1674 O O . MET A 1 209 ? 4.722 1.928 -9.087 1.00 70.06 209 MET A O 1
ATOM 1678 N N . PHE A 1 210 ? 3.656 1.213 -7.257 1.00 76.00 210 PHE A N 1
ATOM 1679 C CA . PHE A 1 210 ? 4.224 -0.133 -7.365 1.00 76.00 210 PHE A CA 1
ATOM 1680 C C . PHE A 1 210 ? 3.714 -0.861 -8.617 1.00 76.00 210 PHE A C 1
ATOM 1682 O O . PHE A 1 210 ? 4.464 -1.605 -9.249 1.00 76.00 210 PHE A O 1
ATOM 1689 N N . ASN A 1 211 ? 2.480 -0.574 -9.052 1.00 76.12 211 ASN A N 1
ATOM 1690 C CA . ASN A 1 211 ? 1.961 -1.067 -10.330 1.00 76.12 211 ASN A CA 1
ATOM 1691 C C . ASN A 1 211 ? 2.759 -0.574 -11.539 1.00 76.12 211 ASN A C 1
ATOM 1693 O O . ASN A 1 211 ? 2.915 -1.328 -12.497 1.00 76.12 211 ASN A O 1
ATOM 1697 N N . VAL A 1 212 ? 3.302 0.644 -11.489 1.00 83.44 212 VAL A N 1
ATOM 1698 C CA . VAL A 1 212 ? 4.190 1.154 -12.542 1.00 83.44 212 VAL A CA 1
ATOM 1699 C C . VAL A 1 212 ? 5.568 0.490 -12.463 1.00 83.44 212 VAL A C 1
ATOM 1701 O O . VAL A 1 212 ? 6.085 0.045 -13.488 1.00 83.44 212 VAL A O 1
ATOM 1704 N N . LEU A 1 213 ? 6.153 0.359 -11.264 1.00 85.69 213 LEU A N 1
ATOM 1705 C CA . LEU A 1 213 ? 7.486 -0.242 -11.087 1.00 85.69 213 LEU A CA 1
ATOM 1706 C C . LEU A 1 213 ? 7.530 -1.726 -11.462 1.00 85.69 213 LEU A C 1
ATOM 1708 O O . LEU A 1 213 ? 8.483 -2.158 -12.111 1.00 85.69 213 LEU A O 1
ATOM 1712 N N . LYS A 1 214 ? 6.504 -2.504 -11.100 1.00 84.38 214 LYS A N 1
ATOM 1713 C CA . LYS A 1 214 ? 6.477 -3.956 -11.339 1.00 84.38 214 LYS A CA 1
ATOM 1714 C C . LYS A 1 214 ? 6.339 -4.340 -12.818 1.00 84.38 214 LYS A C 1
ATOM 1716 O O . LYS A 1 214 ? 6.639 -5.477 -13.171 1.00 84.38 214 LYS A O 1
ATOM 1721 N N . ARG A 1 215 ? 5.901 -3.412 -13.679 1.00 86.19 215 ARG A N 1
ATOM 1722 C CA . ARG A 1 215 ? 5.781 -3.582 -15.140 1.00 86.19 215 ARG A CA 1
ATOM 1723 C C . ARG A 1 215 ? 7.089 -3.190 -15.826 1.00 86.19 215 ARG A C 1
ATOM 1725 O O . ARG A 1 215 ? 7.191 -2.156 -16.489 1.00 86.19 215 ARG A O 1
ATOM 1732 N N . VAL A 1 216 ? 8.109 -4.015 -15.615 1.00 88.94 216 VAL A N 1
ATOM 1733 C CA . VAL A 1 216 ? 9.499 -3.766 -16.033 1.00 88.94 216 VAL A CA 1
ATOM 1734 C C . VAL A 1 216 ? 9.630 -3.595 -17.552 1.00 88.94 216 VAL A C 1
ATOM 1736 O O . VAL A 1 216 ? 10.387 -2.758 -18.041 1.00 88.94 216 VAL A O 1
ATOM 1739 N N . GLU A 1 217 ? 8.817 -4.319 -18.314 1.00 88.00 217 GLU A N 1
ATOM 1740 C CA . GLU A 1 217 ? 8.690 -4.221 -19.768 1.00 88.00 217 GLU A CA 1
ATOM 1741 C C . GLU A 1 217 ? 8.254 -2.828 -20.265 1.00 88.00 217 GLU A C 1
ATOM 1743 O O . GLU A 1 217 ? 8.504 -2.477 -21.421 1.00 88.00 217 GLU A O 1
ATOM 1748 N N . HIS A 1 218 ? 7.639 -2.019 -19.398 1.00 91.06 218 HIS A N 1
ATOM 1749 C CA . HIS A 1 218 ? 7.097 -0.699 -19.722 1.00 91.06 218 HIS A CA 1
ATOM 1750 C C . HIS A 1 218 ? 7.890 0.460 -19.107 1.00 91.06 218 HIS A C 1
ATOM 1752 O O . HIS A 1 218 ? 7.492 1.614 -19.255 1.00 91.06 218 HIS A O 1
ATOM 1758 N N . TRP A 1 219 ? 9.041 0.207 -18.480 1.00 91.81 219 TRP A N 1
ATOM 1759 C CA . TRP A 1 219 ? 9.924 1.280 -18.006 1.00 91.81 219 TRP A CA 1
ATOM 1760 C C . TRP A 1 219 ? 10.313 2.327 -19.065 1.00 91.81 219 TRP A C 1
ATOM 1762 O O . TRP A 1 219 ? 10.354 3.501 -18.703 1.00 91.81 219 TRP A O 1
ATOM 1772 N N . PRO A 1 220 ? 10.496 1.997 -20.365 1.00 92.25 220 PRO A N 1
ATOM 1773 C CA . PRO A 1 220 ? 10.810 3.001 -21.389 1.00 92.25 220 PRO A CA 1
ATOM 1774 C C . PRO A 1 220 ? 9.758 4.108 -21.575 1.00 92.25 220 PRO A C 1
ATOM 1776 O O . PRO A 1 220 ? 10.030 5.074 -22.285 1.00 92.25 220 PRO A O 1
ATOM 1779 N N . VAL A 1 221 ? 8.560 3.962 -20.994 1.00 90.12 221 VAL A N 1
ATOM 1780 C CA . VAL A 1 221 ? 7.509 4.992 -21.007 1.00 90.12 221 VAL A CA 1
ATOM 1781 C C . VAL A 1 221 ? 7.889 6.189 -20.134 1.00 90.12 221 VAL A C 1
ATOM 1783 O O . VAL A 1 221 ? 7.616 7.325 -20.507 1.00 90.12 221 VAL A O 1
ATOM 1786 N N . TRP A 1 222 ? 8.517 5.954 -18.979 1.00 88.81 222 TRP A N 1
ATOM 1787 C CA . TRP A 1 222 ? 8.830 7.002 -18.001 1.00 88.81 222 TRP A CA 1
ATOM 1788 C C . TRP A 1 222 ? 10.332 7.189 -17.770 1.00 88.81 222 TRP A C 1
ATOM 1790 O O . TRP A 1 222 ? 10.754 8.289 -17.414 1.00 88.81 222 TRP A O 1
ATOM 1800 N N . ASP A 1 223 ? 11.141 6.155 -18.003 1.00 88.94 223 ASP A N 1
ATOM 1801 C CA . ASP A 1 223 ? 12.597 6.220 -17.924 1.00 88.94 223 ASP A CA 1
ATOM 1802 C C . ASP A 1 223 ? 13.171 6.795 -19.227 1.00 88.94 223 ASP A C 1
ATOM 1804 O O . ASP A 1 223 ? 13.146 6.165 -20.292 1.00 88.94 223 ASP A O 1
ATOM 1808 N N . VAL A 1 224 ? 13.694 8.020 -19.143 1.00 86.94 224 VAL A N 1
ATOM 1809 C CA . VAL A 1 224 ? 14.190 8.759 -20.311 1.00 86.94 224 VAL A CA 1
ATOM 1810 C C . VAL A 1 224 ? 15.447 8.138 -20.915 1.00 86.94 224 VAL A C 1
ATOM 1812 O O . VAL A 1 224 ? 15.708 8.339 -22.106 1.00 86.94 224 VAL A O 1
ATOM 1815 N N . ASP A 1 225 ? 16.186 7.343 -20.139 1.00 85.50 225 ASP A N 1
ATOM 1816 C CA . ASP A 1 225 ? 17.434 6.713 -20.554 1.00 85.50 225 ASP A CA 1
ATOM 1817 C C . ASP A 1 225 ? 17.222 5.318 -21.146 1.00 85.50 225 ASP A C 1
ATOM 1819 O O . ASP A 1 225 ? 18.116 4.799 -21.819 1.00 85.50 225 ASP A O 1
ATOM 1823 N N . LEU A 1 226 ? 16.033 4.726 -20.997 1.00 88.00 226 LEU A N 1
ATOM 1824 C CA . LEU A 1 226 ? 15.697 3.435 -21.593 1.00 88.00 226 LEU A CA 1
ATOM 1825 C C . LEU A 1 226 ? 15.034 3.587 -22.965 1.00 88.00 226 LEU A C 1
ATOM 1827 O O . LEU A 1 226 ? 14.119 4.378 -23.189 1.00 88.00 226 LEU A O 1
ATOM 1831 N N . LYS A 1 227 ? 15.499 2.788 -23.927 1.00 89.56 227 LYS A N 1
ATOM 1832 C CA . LYS A 1 227 ? 14.888 2.628 -25.254 1.00 89.56 227 LYS A CA 1
ATOM 1833 C C . LYS A 1 227 ? 13.912 1.466 -25.286 1.00 89.56 227 LYS A C 1
ATOM 1835 O O . LYS A 1 227 ? 12.879 1.545 -25.942 1.00 89.56 227 LYS A O 1
ATOM 1840 N N . LYS A 1 228 ? 14.288 0.365 -24.644 1.00 91.31 228 LYS A N 1
ATOM 1841 C CA . LYS A 1 228 ? 13.548 -0.891 -24.648 1.00 91.31 228 LYS A CA 1
ATOM 1842 C C . LYS A 1 228 ? 13.971 -1.714 -23.439 1.00 91.31 228 LYS A C 1
ATOM 1844 O O . LYS A 1 228 ? 15.113 -1.614 -22.993 1.00 91.31 228 LYS A O 1
ATOM 1849 N N . VAL A 1 229 ? 13.064 -2.558 -22.974 1.00 91.69 229 VAL A N 1
ATOM 1850 C CA . VAL A 1 229 ? 13.366 -3.639 -22.044 1.00 91.69 229 VAL A CA 1
ATOM 1851 C C . VAL A 1 229 ? 12.879 -4.946 -22.658 1.00 91.69 229 VAL A C 1
ATOM 1853 O O . VAL A 1 229 ? 11.810 -4.990 -23.270 1.00 91.69 229 VAL A O 1
ATOM 1856 N N . THR A 1 230 ? 13.673 -6.005 -22.545 1.00 91.88 230 THR A N 1
ATOM 1857 C CA . THR A 1 230 ? 13.246 -7.370 -22.874 1.00 91.88 230 THR A CA 1
ATOM 1858 C C . THR A 1 230 ? 13.371 -8.239 -21.642 1.00 91.88 230 THR A C 1
ATOM 1860 O O . THR A 1 230 ? 14.383 -8.176 -20.952 1.00 91.88 230 THR A O 1
ATOM 1863 N N . LEU A 1 231 ? 12.348 -9.045 -21.370 1.00 89.88 231 LEU A N 1
ATOM 1864 C CA . LEU A 1 231 ? 12.375 -10.022 -20.290 1.00 89.88 231 LEU A CA 1
ATOM 1865 C C . LEU A 1 231 ? 12.841 -11.364 -20.847 1.00 89.88 231 LEU A C 1
ATOM 1867 O O . LEU A 1 231 ? 12.282 -11.856 -21.826 1.00 89.88 231 LEU A O 1
ATOM 1871 N N . ASP A 1 232 ? 13.841 -11.952 -20.200 1.00 88.38 232 ASP A N 1
ATOM 1872 C CA . ASP A 1 232 ? 14.322 -13.301 -20.519 1.00 88.38 232 ASP A CA 1
ATOM 1873 C C . ASP A 1 232 ? 13.489 -14.363 -19.782 1.00 88.38 232 ASP A C 1
ATOM 1875 O O . ASP A 1 232 ? 13.517 -15.551 -20.104 1.00 88.38 232 ASP A O 1
ATOM 1879 N N . THR A 1 233 ? 12.733 -13.927 -18.773 1.00 79.50 233 THR A N 1
ATOM 1880 C CA . THR A 1 233 ? 11.866 -14.750 -17.932 1.00 79.50 233 THR A CA 1
ATOM 1881 C C . THR A 1 233 ? 10.387 -14.568 -18.297 1.00 79.50 233 THR A C 1
ATOM 1883 O O . THR A 1 233 ? 9.986 -13.458 -18.652 1.00 79.50 233 THR A O 1
ATOM 1886 N N . PRO A 1 234 ? 9.536 -15.606 -18.165 1.00 75.75 234 PRO A N 1
ATOM 1887 C CA . PRO A 1 234 ? 8.095 -15.492 -18.408 1.00 75.75 234 PRO A CA 1
ATOM 1888 C C . PRO A 1 234 ? 7.421 -14.427 -17.534 1.00 75.75 234 PRO A C 1
ATOM 1890 O O . PRO A 1 234 ? 7.821 -14.226 -16.388 1.00 75.75 234 PRO A O 1
ATOM 1893 N N . ALA A 1 235 ? 6.330 -13.829 -18.023 1.00 58.62 235 ALA A N 1
ATOM 1894 C CA . ALA A 1 235 ? 5.576 -12.787 -17.311 1.00 58.62 235 ALA A CA 1
ATOM 1895 C C . ALA A 1 235 ? 5.003 -13.228 -15.944 1.00 58.62 235 ALA A C 1
ATOM 1897 O O . ALA A 1 235 ? 4.703 -12.391 -15.102 1.00 58.62 235 ALA A O 1
ATOM 1898 N N . SER A 1 236 ? 4.865 -14.536 -15.700 1.00 62.19 236 SER A N 1
ATOM 1899 C CA . SER A 1 236 ? 4.410 -15.103 -14.422 1.00 62.19 236 SER A CA 1
ATOM 1900 C C . SER A 1 236 ? 5.530 -15.300 -13.390 1.00 62.19 236 SER A C 1
ATOM 1902 O O . SER A 1 236 ? 5.294 -15.889 -12.336 1.00 62.19 236 SER A O 1
ATOM 1904 N N . THR A 1 237 ? 6.763 -14.897 -13.703 1.00 70.12 237 THR A N 1
ATOM 1905 C CA . THR A 1 237 ? 7.916 -15.073 -12.811 1.00 70.12 237 THR A CA 1
ATOM 1906 C C . THR A 1 237 ? 7.801 -14.115 -11.621 1.00 70.12 237 THR A C 1
ATOM 1908 O O . THR A 1 237 ? 7.532 -12.931 -11.831 1.00 70.12 237 THR A O 1
ATOM 1911 N N . PRO A 1 238 ? 8.011 -14.579 -10.373 1.00 74.62 238 PRO A N 1
ATOM 1912 C CA . PRO A 1 238 ? 8.081 -13.688 -9.219 1.00 74.62 238 PRO A CA 1
ATOM 1913 C C . PRO A 1 238 ? 9.115 -12.581 -9.441 1.00 74.62 238 PRO A C 1
ATOM 1915 O O . PRO A 1 238 ? 10.207 -12.872 -9.925 1.00 74.62 238 PRO A O 1
ATOM 1918 N N . LEU A 1 239 ? 8.812 -11.342 -9.032 1.00 79.56 239 LEU A N 1
ATOM 1919 C CA . LEU A 1 239 ? 9.649 -10.169 -9.329 1.00 79.56 239 LEU A CA 1
ATOM 1920 C C . LEU A 1 239 ? 11.126 -10.377 -8.978 1.00 79.56 239 LEU A C 1
ATOM 1922 O O . LEU A 1 239 ? 11.970 -10.162 -9.831 1.00 79.56 239 LEU A O 1
ATOM 1926 N N . ASN A 1 240 ? 11.450 -10.898 -7.790 1.00 85.75 240 ASN A N 1
ATOM 1927 C CA . ASN A 1 240 ? 12.836 -11.180 -7.365 1.00 85.75 240 ASN A CA 1
ATOM 1928 C C . ASN A 1 240 ? 13.574 -12.248 -8.199 1.00 85.75 240 ASN A C 1
ATOM 1930 O O . ASN A 1 240 ? 14.731 -12.561 -7.937 1.00 85.75 240 ASN A O 1
ATOM 1934 N N . SER A 1 241 ? 12.897 -12.886 -9.148 1.00 83.12 241 SER A N 1
ATOM 1935 C CA . SER A 1 241 ? 13.468 -13.857 -10.083 1.00 83.12 241 SER A CA 1
ATOM 1936 C C . SER A 1 241 ? 13.424 -13.367 -11.532 1.00 83.12 241 SER A C 1
ATOM 1938 O O . SER A 1 241 ? 13.908 -14.075 -12.416 1.00 83.12 241 SER A O 1
ATOM 1940 N N . THR A 1 242 ? 12.886 -12.170 -11.781 1.00 88.25 242 THR A N 1
ATOM 1941 C CA . THR A 1 242 ? 12.786 -11.566 -13.109 1.00 88.25 242 THR A CA 1
ATOM 1942 C C . THR A 1 242 ? 14.150 -11.082 -13.587 1.00 88.25 242 THR A C 1
ATOM 1944 O O . THR A 1 242 ? 14.870 -10.373 -12.877 1.00 88.25 242 THR A O 1
ATOM 1947 N N . LYS A 1 243 ? 14.501 -11.458 -14.817 1.00 93.56 243 LYS A N 1
ATOM 1948 C CA . LYS A 1 243 ? 15.749 -11.070 -15.482 1.00 93.56 243 LYS A CA 1
ATOM 1949 C C . LYS A 1 243 ? 15.469 -10.636 -16.907 1.00 93.56 243 LYS A C 1
ATOM 1951 O O . LYS A 1 243 ? 14.466 -11.036 -17.505 1.00 93.56 243 LYS A O 1
ATOM 1956 N N . GLY A 1 244 ? 16.372 -9.843 -17.455 1.00 93.31 244 GLY A N 1
ATOM 1957 C CA . GLY A 1 244 ? 16.230 -9.377 -18.816 1.00 93.31 244 GLY A CA 1
ATOM 1958 C C . GLY A 1 244 ? 17.392 -8.526 -19.277 1.00 93.31 244 GLY A C 1
ATOM 1959 O O . GLY A 1 244 ? 18.452 -8.480 -18.653 1.00 93.31 244 GLY A O 1
ATOM 1960 N N . THR A 1 245 ? 17.147 -7.792 -20.354 1.00 93.56 245 THR A N 1
ATOM 1961 C CA . THR A 1 245 ? 18.107 -6.870 -20.952 1.00 93.56 245 THR A CA 1
ATOM 1962 C C . THR A 1 245 ? 17.509 -5.467 -21.051 1.00 93.56 245 THR A C 1
ATOM 1964 O O . THR A 1 245 ? 16.408 -5.273 -21.575 1.00 93.56 245 THR A O 1
ATOM 1967 N N . LEU A 1 246 ? 18.249 -4.486 -20.533 1.00 91.62 246 LEU A N 1
ATOM 1968 C CA . LEU A 1 246 ? 17.994 -3.056 -20.674 1.00 91.62 246 LEU A CA 1
ATOM 1969 C C . LEU A 1 246 ? 18.730 -2.541 -21.910 1.00 91.62 246 LEU A C 1
ATOM 1971 O O . LEU A 1 246 ? 19.927 -2.775 -22.068 1.00 91.62 246 LEU A O 1
ATOM 1975 N N . PHE A 1 247 ? 18.024 -1.799 -22.758 1.00 90.62 247 PHE A N 1
ATOM 1976 C CA . PHE A 1 247 ? 18.604 -1.132 -23.919 1.00 90.62 247 PHE A CA 1
ATOM 1977 C C . PHE A 1 247 ? 18.684 0.361 -23.619 1.00 90.62 247 PHE A C 1
ATOM 1979 O O . PHE A 1 247 ? 17.668 1.058 -23.698 1.00 90.62 247 PHE A O 1
ATOM 1986 N N . MET A 1 248 ? 19.868 0.852 -23.258 1.00 84.81 248 MET A N 1
ATOM 1987 C CA . MET A 1 248 ? 20.055 2.246 -22.842 1.00 84.81 248 MET A CA 1
ATOM 1988 C C . MET A 1 248 ? 20.317 3.163 -24.047 1.00 84.81 248 MET A C 1
ATOM 1990 O O . MET A 1 248 ? 21.019 2.797 -24.994 1.00 84.81 248 MET A O 1
ATOM 1994 N N . LYS A 1 249 ? 19.734 4.366 -24.017 1.00 81.00 249 LYS A N 1
ATOM 1995 C CA . LYS A 1 249 ? 19.945 5.448 -24.996 1.00 81.00 249 LYS A CA 1
ATOM 1996 C C . LYS A 1 249 ? 21.225 6.230 -24.692 1.00 81.00 249 LYS A C 1
ATOM 1998 O O . LYS A 1 249 ? 21.971 6.552 -25.611 1.00 81.00 249 LYS A O 1
ATOM 2003 N N . ASN A 1 250 ? 21.459 6.509 -23.409 1.00 67.88 250 ASN A N 1
ATOM 2004 C CA . ASN A 1 250 ? 22.564 7.317 -22.889 1.00 67.88 250 ASN A CA 1
ATOM 2005 C C . ASN A 1 250 ? 23.491 6.468 -21.989 1.00 67.88 250 ASN A C 1
ATOM 2007 O O . ASN A 1 250 ? 23.187 5.315 -21.698 1.00 67.88 250 ASN A O 1
ATOM 2011 N N . TYR A 1 251 ? 24.624 7.033 -21.551 1.00 58.81 251 TYR A N 1
ATOM 2012 C CA . TYR A 1 251 ? 25.584 6.420 -20.605 1.00 58.81 251 TYR A CA 1
ATOM 2013 C C . TYR A 1 251 ? 26.214 5.096 -21.045 1.00 58.81 251 TYR A C 1
ATOM 2015 O O . TYR A 1 251 ? 26.137 4.080 -20.362 1.00 58.81 251 TYR A O 1
ATOM 2023 N N . GLY A 1 252 ? 26.899 5.131 -22.185 1.00 57.28 252 GLY A N 1
ATOM 2024 C CA . GLY A 1 252 ? 27.608 3.975 -22.737 1.00 57.28 252 GLY A CA 1
ATOM 2025 C C . GLY A 1 252 ? 26.821 3.264 -23.829 1.00 57.28 252 GLY A C 1
ATOM 2026 O O . GLY A 1 252 ? 27.449 2.702 -24.720 1.00 57.28 252 GLY A O 1
ATOM 2027 N N . GLY A 1 253 ? 25.490 3.399 -23.832 1.00 67.19 253 GLY A N 1
ATOM 2028 C CA . GLY A 1 253 ? 24.620 2.823 -24.852 1.00 67.19 253 GLY A CA 1
ATOM 2029 C C . GLY A 1 253 ? 24.717 1.296 -24.938 1.00 67.19 253 GLY A C 1
ATOM 2030 O O . GLY A 1 253 ? 25.623 0.655 -24.412 1.00 67.19 253 GLY A O 1
ATOM 2031 N N . GLY A 1 254 ? 23.767 0.693 -25.639 1.00 81.75 254 GLY A N 1
ATOM 2032 C CA . GLY A 1 254 ? 23.782 -0.750 -25.862 1.00 81.75 254 GLY A CA 1
ATOM 2033 C C . GLY A 1 254 ? 23.037 -1.536 -24.790 1.00 81.75 254 GLY A C 1
ATOM 2034 O O . GLY A 1 254 ? 22.056 -1.059 -24.216 1.00 81.75 254 GLY A O 1
ATOM 2035 N N . GLU A 1 255 ? 23.450 -2.789 -24.634 1.00 89.62 255 GLU A N 1
ATOM 2036 C CA . GLU A 1 255 ? 22.667 -3.841 -23.992 1.00 89.62 255 GLU A CA 1
ATOM 2037 C C . GLU A 1 255 ? 23.278 -4.226 -22.652 1.00 89.62 255 GLU A C 1
ATOM 2039 O O . GLU A 1 255 ? 24.430 -4.660 -22.572 1.00 89.62 255 GLU A O 1
ATOM 2044 N N . HIS A 1 256 ? 22.484 -4.086 -21.595 1.00 89.38 256 HIS A N 1
ATOM 2045 C CA . HIS A 1 256 ? 22.901 -4.403 -20.239 1.00 89.38 256 HIS A CA 1
ATOM 2046 C C . HIS A 1 256 ? 21.941 -5.407 -19.621 1.00 89.38 256 HIS A C 1
ATOM 2048 O O . HIS A 1 256 ? 20.753 -5.133 -19.454 1.00 89.38 256 HIS A O 1
ATOM 2054 N N . ALA A 1 257 ? 22.467 -6.575 -19.263 1.00 91.88 257 ALA A N 1
ATOM 2055 C CA . ALA A 1 257 ? 21.698 -7.568 -18.534 1.00 91.88 257 ALA A CA 1
ATOM 2056 C C . ALA A 1 257 ? 21.350 -7.036 -17.137 1.00 91.88 257 ALA A C 1
ATOM 2058 O O . ALA A 1 257 ? 22.225 -6.538 -16.423 1.00 91.88 257 ALA A O 1
ATOM 2059 N N . PHE A 1 258 ? 20.091 -7.191 -16.739 1.00 93.88 258 PHE A N 1
ATOM 2060 C CA . PHE A 1 258 ? 19.608 -6.828 -15.415 1.00 93.88 258 PHE A CA 1
ATOM 2061 C C . PHE A 1 258 ? 18.943 -8.016 -14.717 1.00 93.88 258 PHE A C 1
ATOM 2063 O O . PHE A 1 258 ? 18.418 -8.939 -15.346 1.00 93.88 258 PHE A O 1
ATOM 2070 N N . ALA A 1 259 ? 18.945 -7.967 -13.391 1.00 94.50 259 ALA A N 1
ATOM 2071 C CA . ALA A 1 259 ? 18.202 -8.877 -12.536 1.00 94.50 259 ALA A CA 1
ATOM 2072 C C . ALA A 1 259 ? 17.490 -8.073 -11.450 1.00 94.50 259 ALA A C 1
ATOM 2074 O O . ALA A 1 259 ? 18.125 -7.299 -10.736 1.00 94.50 259 ALA A O 1
ATOM 2075 N N . ILE A 1 260 ? 16.179 -8.253 -11.325 1.00 93.81 260 ILE A N 1
ATOM 2076 C CA . ILE A 1 260 ? 15.418 -7.686 -10.214 1.00 93.81 260 ILE A CA 1
ATOM 2077 C C . ILE A 1 260 ? 15.797 -8.434 -8.933 1.00 93.81 260 ILE A C 1
ATOM 2079 O O . ILE A 1 260 ? 15.881 -9.664 -8.926 1.00 93.81 260 ILE A O 1
ATOM 2083 N N . GLN A 1 261 ? 16.019 -7.698 -7.849 1.00 91.75 261 GLN A N 1
ATOM 2084 C CA . GLN A 1 261 ? 16.379 -8.265 -6.555 1.00 91.75 261 GLN A CA 1
ATOM 2085 C C . GLN A 1 261 ? 15.869 -7.391 -5.409 1.00 91.75 261 GLN A C 1
ATOM 2087 O O . GLN A 1 261 ? 15.562 -6.220 -5.593 1.00 91.75 261 GLN A O 1
ATOM 2092 N N . ASN A 1 262 ? 15.808 -7.953 -4.202 1.00 87.38 262 ASN A N 1
ATOM 2093 C CA . ASN A 1 262 ? 15.498 -7.203 -2.983 1.00 87.38 262 ASN A CA 1
ATOM 2094 C C . ASN A 1 262 ? 14.190 -6.375 -3.064 1.00 87.38 262 ASN A C 1
ATOM 2096 O O . ASN A 1 262 ? 14.117 -5.251 -2.569 1.00 87.38 262 ASN A O 1
ATOM 2100 N N . VAL A 1 263 ? 13.151 -6.912 -3.710 1.00 83.81 263 VAL A N 1
ATOM 2101 C CA . VAL A 1 263 ? 11.834 -6.267 -3.809 1.00 83.81 263 VAL A CA 1
ATOM 2102 C C . VAL A 1 263 ? 11.038 -6.480 -2.523 1.00 83.81 263 VAL A C 1
ATOM 2104 O O . VAL A 1 263 ? 10.791 -7.614 -2.110 1.00 83.81 263 VAL A O 1
ATOM 2107 N N . ASP A 1 264 ? 10.596 -5.370 -1.943 1.00 80.81 264 ASP A N 1
ATOM 2108 C CA . ASP A 1 264 ? 9.606 -5.258 -0.881 1.00 80.81 264 ASP A CA 1
ATOM 2109 C C . ASP A 1 264 ? 8.542 -4.250 -1.334 1.00 80.81 264 ASP A C 1
ATOM 2111 O O . ASP A 1 264 ? 8.759 -3.037 -1.309 1.00 80.81 264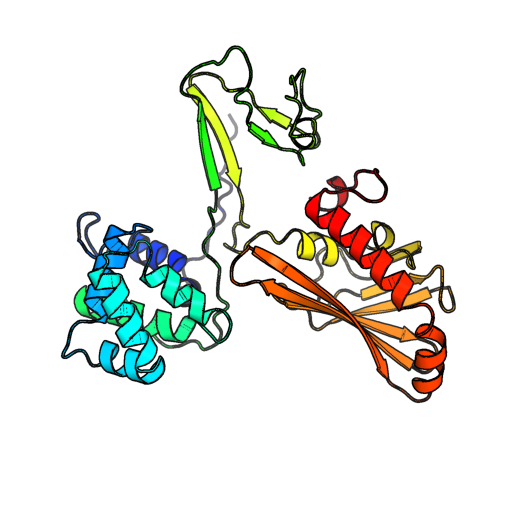 ASP A O 1
ATOM 2115 N N . GLU A 1 265 ? 7.375 -4.752 -1.735 1.00 75.38 265 GLU A N 1
ATOM 2116 C CA . GLU A 1 265 ? 6.293 -3.956 -2.337 1.00 75.38 265 GLU A CA 1
ATOM 2117 C C . GLU A 1 265 ? 5.807 -2.785 -1.468 1.00 75.38 265 GLU A C 1
ATOM 2119 O O . GLU A 1 265 ? 5.128 -1.888 -1.960 1.00 75.38 265 GLU A O 1
ATOM 2124 N N . ALA A 1 266 ? 6.137 -2.773 -0.174 1.00 66.31 266 ALA A N 1
ATOM 2125 C CA . ALA A 1 266 ? 5.748 -1.701 0.730 1.00 66.31 266 ALA A CA 1
ATOM 2126 C C . ALA A 1 266 ? 6.765 -0.554 0.818 1.00 66.31 266 ALA A C 1
ATOM 2128 O O . ALA A 1 266 ? 6.403 0.508 1.320 1.00 66.31 266 ALA A O 1
ATOM 2129 N N . ARG A 1 267 ? 8.026 -0.746 0.403 1.00 77.06 267 ARG A N 1
ATOM 2130 C CA . ARG A 1 267 ? 9.087 0.246 0.686 1.00 77.06 267 ARG A CA 1
ATOM 2131 C C . ARG A 1 267 ? 10.318 0.215 -0.210 1.00 77.06 267 ARG A C 1
ATOM 2133 O O . ARG A 1 267 ? 11.139 1.127 -0.097 1.00 77.06 267 ARG A O 1
ATOM 2140 N N . HIS A 1 268 ? 10.526 -0.837 -0.999 1.00 85.88 268 HIS A N 1
ATOM 2141 C CA . HIS A 1 268 ? 11.789 -1.040 -1.695 1.00 85.88 268 HIS A CA 1
ATOM 2142 C C . HIS A 1 268 ? 11.622 -1.800 -3.010 1.00 85.88 268 HIS A C 1
ATOM 2144 O O . HIS A 1 268 ? 11.028 -2.872 -3.070 1.00 85.88 268 HIS A O 1
ATOM 2150 N N . PHE A 1 269 ? 12.226 -1.287 -4.069 1.00 90.75 269 PHE A N 1
ATOM 2151 C CA . PHE A 1 269 ? 12.403 -2.005 -5.321 1.00 90.75 269 PHE A CA 1
ATOM 2152 C C . PHE A 1 269 ? 13.847 -1.841 -5.752 1.00 90.75 269 PHE A C 1
ATOM 2154 O O . PHE A 1 269 ? 14.376 -0.734 -5.702 1.00 90.75 269 PHE A O 1
ATOM 2161 N N . GLU A 1 270 ? 14.486 -2.914 -6.193 1.00 93.12 270 GLU A N 1
ATOM 2162 C CA . GLU A 1 270 ? 15.862 -2.844 -6.652 1.00 93.12 270 GLU A CA 1
ATOM 2163 C C . GLU A 1 270 ? 16.088 -3.758 -7.847 1.00 93.12 270 GLU A C 1
ATOM 2165 O O . GLU A 1 270 ? 15.489 -4.826 -7.998 1.00 93.12 270 GLU A O 1
ATOM 2170 N N . TYR A 1 271 ? 16.972 -3.317 -8.728 1.00 93.69 271 TYR A N 1
ATOM 2171 C CA . TYR A 1 271 ? 17.564 -4.192 -9.711 1.00 93.69 271 TYR A CA 1
ATOM 2172 C C . TYR A 1 271 ? 19.067 -4.003 -9.743 1.00 93.69 271 TYR A C 1
ATOM 2174 O O . TYR A 1 271 ? 19.620 -2.929 -9.499 1.00 93.69 271 TYR A O 1
ATOM 2182 N N . TYR A 1 272 ? 19.724 -5.090 -10.088 1.00 93.38 272 TYR A N 1
ATOM 2183 C CA . TYR A 1 272 ? 21.145 -5.157 -10.302 1.00 93.38 272 TYR A CA 1
ATOM 2184 C C . TYR A 1 272 ? 21.427 -5.178 -11.802 1.00 93.38 272 TYR A C 1
ATOM 2186 O O . TYR A 1 272 ? 20.799 -5.931 -12.548 1.00 93.38 272 TYR A O 1
ATOM 2194 N N . THR A 1 273 ? 22.387 -4.374 -12.246 1.00 90.25 273 THR A N 1
ATOM 2195 C CA . THR A 1 273 ? 22.936 -4.423 -13.603 1.00 90.25 273 THR A CA 1
ATOM 2196 C C . THR A 1 273 ? 24.450 -4.281 -13.563 1.00 90.25 273 THR A C 1
ATOM 2198 O O . THR A 1 273 ? 25.014 -3.563 -12.727 1.00 90.25 273 THR A O 1
ATOM 2201 N N . ARG A 1 274 ? 25.128 -4.984 -14.470 1.00 86.38 274 ARG A N 1
ATOM 2202 C CA . ARG A 1 274 ? 26.584 -4.937 -14.585 1.00 86.38 274 ARG A CA 1
ATOM 2203 C C . ARG A 1 274 ? 26.979 -4.016 -15.730 1.00 86.38 274 ARG A C 1
ATOM 2205 O O . ARG A 1 274 ? 26.676 -4.281 -16.893 1.00 86.38 274 ARG A O 1
ATOM 2212 N N . LEU A 1 275 ? 27.706 -2.960 -15.389 1.00 81.06 275 LEU A N 1
ATOM 2213 C CA . LEU A 1 275 ? 28.325 -2.058 -16.353 1.00 81.06 275 LEU A CA 1
ATOM 2214 C C . LEU A 1 275 ? 29.809 -2.436 -16.523 1.00 81.06 275 LEU A C 1
ATOM 2216 O O . LEU A 1 275 ? 30.366 -3.171 -15.700 1.00 81.06 275 LEU A O 1
ATOM 2220 N N . PRO A 1 276 ? 30.493 -1.966 -17.580 1.00 80.06 276 PRO A N 1
ATOM 2221 C CA . PRO A 1 276 ? 31.907 -2.267 -17.794 1.00 80.06 276 PRO A CA 1
ATOM 2222 C C . PRO A 1 276 ? 32.789 -1.955 -16.570 1.00 80.06 276 PRO A C 1
ATOM 2224 O O . PRO A 1 276 ? 33.053 -0.799 -16.239 1.00 80.06 276 PRO A O 1
ATOM 2227 N N . GLY A 1 277 ? 33.259 -3.007 -15.893 1.00 80.06 277 GLY A N 1
ATOM 2228 C CA . GLY A 1 277 ? 34.152 -2.914 -14.734 1.00 80.06 277 GLY A CA 1
ATOM 2229 C C . GLY A 1 277 ? 33.493 -2.509 -13.408 1.00 80.06 277 GLY A C 1
ATOM 2230 O O . GLY A 1 277 ? 34.225 -2.285 -12.437 1.00 80.06 277 GLY A O 1
ATOM 2231 N N . VAL A 1 278 ? 32.157 -2.410 -13.346 1.00 83.50 278 VAL A N 1
ATOM 2232 C CA . VAL A 1 278 ? 31.418 -2.094 -12.112 1.00 83.50 278 VAL A CA 1
ATOM 2233 C C . VAL A 1 278 ? 30.104 -2.853 -11.991 1.00 83.50 278 VAL A C 1
ATOM 2235 O O . VAL A 1 278 ? 29.406 -3.135 -12.963 1.00 83.50 278 VAL A O 1
ATOM 2238 N N . ASP A 1 279 ? 29.750 -3.111 -10.745 1.00 86.38 279 ASP A N 1
ATOM 2239 C CA . ASP A 1 279 ? 28.448 -3.610 -10.345 1.00 86.38 279 ASP A CA 1
ATOM 2240 C C . ASP A 1 279 ? 27.583 -2.415 -9.933 1.00 86.38 279 ASP A C 1
ATOM 2242 O O . ASP A 1 279 ? 28.038 -1.562 -9.164 1.00 86.38 279 ASP A O 1
ATOM 2246 N N . SER A 1 280 ? 26.362 -2.318 -10.464 1.00 85.44 280 SER A N 1
ATOM 2247 C CA . SER A 1 280 ? 25.449 -1.215 -10.157 1.00 85.44 280 SER A CA 1
ATOM 2248 C C . SER A 1 280 ? 24.086 -1.709 -9.686 1.00 85.44 280 SER A C 1
ATOM 2250 O O . SER A 1 280 ? 23.446 -2.536 -10.331 1.00 85.44 280 SER A O 1
ATOM 2252 N N . GLU A 1 281 ? 23.652 -1.179 -8.549 1.00 89.94 281 GLU A N 1
ATOM 2253 C CA . GLU A 1 281 ? 22.363 -1.449 -7.921 1.00 89.94 281 GLU A CA 1
ATOM 2254 C C . GLU A 1 281 ? 21.511 -0.192 -8.032 1.00 89.94 281 GLU A C 1
ATOM 2256 O O . GLU A 1 281 ? 21.836 0.847 -7.451 1.00 89.94 281 GLU A O 1
ATOM 2261 N N . TRP A 1 282 ? 20.429 -0.280 -8.785 1.00 88.75 282 TRP A N 1
ATOM 2262 C CA . TRP A 1 282 ? 19.464 0.796 -8.948 1.00 88.75 282 TRP A CA 1
ATOM 2263 C C . TRP A 1 282 ? 18.293 0.498 -8.042 1.00 88.75 282 TRP A C 1
ATOM 2265 O O . TRP A 1 282 ? 17.741 -0.601 -8.085 1.00 88.75 282 TRP A O 1
ATOM 2275 N N . TYR A 1 283 ? 17.943 1.457 -7.200 1.00 89.94 283 TYR A N 1
ATOM 2276 C CA . TYR A 1 283 ? 16.961 1.242 -6.158 1.00 89.94 283 TYR A CA 1
ATOM 2277 C C . TYR A 1 283 ? 15.971 2.394 -6.080 1.00 89.94 283 TYR A C 1
ATOM 2279 O O . TYR A 1 283 ? 16.300 3.565 -6.293 1.00 89.94 283 TYR A O 1
ATOM 2287 N N . TRP A 1 284 ? 14.756 2.029 -5.707 1.00 88.25 284 TRP A N 1
ATOM 2288 C CA . TRP A 1 284 ? 13.690 2.924 -5.323 1.00 88.25 284 TRP A CA 1
ATOM 2289 C C . TRP A 1 284 ? 13.312 2.590 -3.902 1.00 88.25 284 TRP A C 1
ATOM 2291 O O . TRP A 1 284 ? 13.049 1.433 -3.574 1.00 88.25 284 TRP A O 1
ATOM 2301 N N . THR A 1 285 ? 13.281 3.608 -3.060 1.00 84.44 285 THR A N 1
ATOM 2302 C CA . THR A 1 285 ? 12.705 3.499 -1.730 1.00 84.44 285 THR A CA 1
ATOM 2303 C C . THR A 1 285 ? 11.536 4.442 -1.624 1.00 84.44 285 THR A C 1
ATOM 2305 O O . THR A 1 285 ? 11.528 5.510 -2.237 1.00 84.44 285 THR A O 1
ATOM 2308 N N . TRP A 1 286 ? 10.534 4.054 -0.855 1.00 80.50 286 TRP A N 1
ATOM 2309 C CA . TRP A 1 286 ? 9.429 4.946 -0.575 1.00 80.50 286 TRP A CA 1
ATOM 2310 C C . TRP A 1 286 ? 8.938 4.801 0.850 1.00 80.50 286 TRP A C 1
ATOM 2312 O O . TRP A 1 286 ? 9.048 3.746 1.479 1.00 80.50 286 TRP A O 1
ATOM 2322 N N . SER A 1 287 ? 8.410 5.907 1.351 1.00 73.88 287 SER A N 1
ATOM 2323 C CA . SER A 1 287 ? 7.764 6.000 2.648 1.00 73.88 287 SER A CA 1
ATOM 2324 C C . SER A 1 287 ? 6.525 6.861 2.512 1.00 73.88 287 SER A C 1
ATOM 2326 O O . SER A 1 287 ? 6.582 7.956 1.956 1.00 73.88 287 SER A O 1
ATOM 2328 N N . GLU A 1 288 ? 5.410 6.367 3.023 1.00 59.50 288 GLU A N 1
ATOM 2329 C CA . GLU A 1 288 ? 4.190 7.151 3.110 1.00 59.50 288 GLU A CA 1
ATOM 2330 C C . GLU A 1 288 ? 4.305 8.166 4.247 1.00 59.50 288 GLU A C 1
ATOM 2332 O O . GLU A 1 288 ? 4.769 7.853 5.350 1.00 59.50 288 GLU A O 1
ATOM 2337 N N . HIS A 1 289 ? 3.906 9.395 3.955 1.00 51.31 289 HIS A N 1
ATOM 2338 C CA . HIS A 1 289 ? 3.889 10.472 4.911 1.00 51.31 289 HIS A CA 1
ATOM 2339 C C . HIS A 1 289 ? 2.705 10.264 5.876 1.00 51.31 289 HIS A C 1
ATOM 2341 O O . HIS A 1 289 ? 1.581 10.004 5.434 1.00 51.31 289 HIS A O 1
ATOM 2347 N N . PRO A 1 290 ? 2.912 10.342 7.205 1.00 44.56 290 PRO A N 1
ATOM 2348 C CA . PRO A 1 290 ? 1.953 9.788 8.166 1.00 44.56 290 PRO A CA 1
ATOM 2349 C C . PRO A 1 290 ? 0.604 10.513 8.254 1.00 44.56 290 PRO A C 1
ATOM 2351 O O . PRO A 1 290 ? -0.313 9.997 8.893 1.00 44.56 290 PRO A O 1
ATOM 2354 N N . THR A 1 291 ? 0.492 11.723 7.702 1.00 38.09 291 THR A N 1
ATOM 2355 C CA . THR A 1 291 ? -0.622 12.643 7.988 1.00 38.09 291 THR A CA 1
ATOM 2356 C C . THR A 1 291 ? -1.487 13.010 6.789 1.00 38.09 291 THR A C 1
ATOM 2358 O O . THR A 1 291 ? -2.602 13.481 6.986 1.00 38.09 291 THR A O 1
ATOM 2361 N N . ASP A 1 292 ? -1.000 12.834 5.564 1.00 42.91 292 ASP A N 1
ATOM 2362 C CA . ASP A 1 292 ? -1.627 13.392 4.357 1.00 42.91 292 ASP A CA 1
ATOM 2363 C C . ASP A 1 292 ? -1.651 12.420 3.166 1.00 42.91 292 ASP A C 1
ATOM 2365 O O . ASP A 1 292 ? -2.135 12.788 2.096 1.00 42.91 292 ASP A O 1
ATOM 2369 N N . GLY A 1 293 ? -1.185 11.178 3.348 1.00 49.06 293 GLY A N 1
ATOM 2370 C CA . GLY A 1 293 ? -1.228 10.133 2.319 1.00 49.06 293 GLY A CA 1
ATOM 2371 C C . GLY A 1 293 ? -0.306 10.394 1.125 1.00 49.06 293 GLY A C 1
ATOM 2372 O O . GLY A 1 293 ? -0.395 9.694 0.115 1.00 49.06 293 GLY A O 1
ATOM 2373 N N . TYR A 1 294 ? 0.578 11.395 1.211 1.00 56.19 294 TYR A N 1
ATOM 2374 C CA . TYR A 1 294 ? 1.627 11.592 0.218 1.00 56.19 294 TYR A CA 1
ATOM 2375 C C . TYR A 1 294 ? 2.679 10.500 0.361 1.00 56.19 294 TYR A C 1
ATOM 2377 O O . TYR A 1 294 ? 3.006 10.077 1.464 1.00 56.19 294 TYR A O 1
ATOM 2385 N N . VAL A 1 295 ? 3.244 10.050 -0.755 1.00 65.06 295 VAL A N 1
ATOM 2386 C CA . VAL A 1 295 ? 4.356 9.099 -0.735 1.00 65.06 295 VAL A CA 1
ATOM 2387 C C . VAL A 1 295 ? 5.633 9.804 -1.156 1.00 65.06 295 VAL A C 1
ATOM 2389 O O . VAL A 1 295 ? 5.751 10.271 -2.289 1.00 65.06 295 VAL A O 1
ATOM 2392 N N . ASP A 1 296 ? 6.605 9.831 -0.250 1.00 72.94 296 ASP A N 1
ATOM 2393 C CA . ASP A 1 296 ? 7.961 10.254 -0.558 1.00 72.94 296 ASP A CA 1
ATOM 2394 C C . ASP A 1 296 ? 8.698 9.091 -1.210 1.00 72.94 296 ASP A C 1
ATOM 2396 O O . ASP A 1 296 ? 9.028 8.104 -0.550 1.00 72.94 296 ASP A O 1
ATOM 2400 N N . MET A 1 297 ? 8.968 9.206 -2.510 1.00 78.19 297 MET A N 1
ATOM 2401 C CA . MET A 1 297 ? 9.769 8.241 -3.258 1.00 78.19 297 MET A CA 1
ATOM 2402 C C . MET A 1 297 ? 11.159 8.806 -3.542 1.00 78.19 297 MET A C 1
ATOM 2404 O O . MET A 1 297 ? 11.313 9.941 -3.990 1.00 78.19 297 MET A O 1
ATOM 2408 N N . LYS A 1 298 ? 12.184 7.984 -3.322 1.00 80.75 298 LYS A N 1
ATOM 2409 C CA . LYS A 1 298 ? 13.579 8.282 -3.641 1.00 80.75 298 LYS A CA 1
ATOM 2410 C C . LYS A 1 298 ? 14.091 7.257 -4.635 1.00 80.75 298 LYS A C 1
ATOM 2412 O O . LYS A 1 298 ? 13.964 6.059 -4.408 1.00 80.75 298 LYS A O 1
ATOM 2417 N N . MET A 1 299 ? 14.701 7.741 -5.707 1.00 82.31 299 MET A N 1
ATOM 2418 C CA . MET A 1 299 ? 15.438 6.932 -6.673 1.00 82.31 299 MET A CA 1
ATOM 2419 C C . MET A 1 299 ? 16.935 7.137 -6.447 1.00 82.31 299 MET A C 1
ATOM 2421 O O . MET A 1 299 ? 17.379 8.255 -6.175 1.00 82.31 299 MET A O 1
ATOM 2425 N N . GLY A 1 300 ? 17.719 6.072 -6.558 1.00 82.56 300 GLY A N 1
ATOM 2426 C CA . GLY A 1 300 ? 19.165 6.161 -6.437 1.00 82.56 300 GLY A CA 1
ATOM 2427 C C . GLY A 1 300 ? 19.897 5.007 -7.100 1.00 82.56 300 GLY A C 1
ATOM 2428 O O . GLY A 1 300 ? 19.310 4.011 -7.514 1.00 82.56 300 GLY A O 1
ATOM 2429 N N . VAL A 1 301 ? 21.219 5.154 -7.177 1.00 84.44 301 VAL A N 1
ATOM 2430 C CA . VAL A 1 301 ? 22.127 4.130 -7.695 1.00 84.44 301 VAL A CA 1
ATOM 2431 C C . VAL A 1 301 ? 23.307 3.943 -6.743 1.00 84.44 301 VAL A C 1
ATOM 2433 O O . VAL A 1 301 ? 23.887 4.916 -6.252 1.00 84.44 301 VAL A O 1
ATOM 2436 N N . ARG A 1 302 ? 23.675 2.690 -6.465 1.00 85.25 302 ARG A N 1
ATOM 2437 C CA . ARG A 1 302 ? 24.917 2.320 -5.777 1.00 85.25 302 ARG A CA 1
ATOM 2438 C C . ARG A 1 302 ? 25.839 1.635 -6.772 1.00 85.25 302 ARG A C 1
ATOM 2440 O O . ARG A 1 302 ? 25.463 0.655 -7.398 1.00 85.25 302 ARG A O 1
ATOM 2447 N N . VAL A 1 303 ? 27.047 2.172 -6.931 1.00 81.12 303 VAL A N 1
ATOM 2448 C CA . VAL A 1 303 ? 28.058 1.631 -7.852 1.00 81.12 303 VAL A CA 1
ATOM 2449 C C . VAL A 1 303 ? 29.249 1.117 -7.053 1.00 81.12 303 VAL A C 1
ATOM 2451 O O . VAL A 1 303 ? 29.830 1.865 -6.253 1.00 81.12 303 VAL A O 1
ATOM 2454 N N . HIS A 1 304 ? 29.620 -0.135 -7.300 1.00 84.31 304 HIS A N 1
ATOM 2455 C CA . HIS A 1 304 ? 30.684 -0.880 -6.634 1.00 84.31 304 HIS A CA 1
ATOM 2456 C C . HIS A 1 304 ? 31.693 -1.433 -7.655 1.00 84.31 304 HIS A C 1
ATOM 2458 O O . HIS A 1 304 ? 31.383 -1.596 -8.832 1.00 84.31 304 HIS A O 1
ATOM 2464 N N . GLY A 1 305 ? 32.920 -1.725 -7.210 1.00 80.56 305 GLY A N 1
ATOM 2465 C CA . GLY A 1 305 ? 33.960 -2.345 -8.042 1.00 80.56 305 GLY A CA 1
ATOM 2466 C C . GLY A 1 305 ? 35.140 -1.433 -8.391 1.00 80.56 305 GLY A C 1
ATOM 2467 O O . GLY A 1 305 ? 35.201 -0.267 -7.996 1.00 80.56 305 GLY A O 1
ATOM 2468 N N . GLY A 1 306 ? 36.106 -1.991 -9.127 1.00 77.31 306 GLY A N 1
ATOM 2469 C CA . GLY A 1 306 ? 37.411 -1.366 -9.380 1.00 77.31 306 GLY A CA 1
ATOM 2470 C C . GLY A 1 306 ? 37.355 -0.070 -10.194 1.00 77.31 306 GLY A C 1
ATOM 2471 O O . GLY A 1 306 ? 38.203 0.798 -10.007 1.00 77.31 306 GLY A O 1
ATOM 2472 N N . ALA A 1 307 ? 36.333 0.104 -11.039 1.00 81.38 307 ALA A N 1
ATOM 2473 C CA . ALA A 1 307 ? 36.119 1.327 -11.816 1.00 81.38 307 ALA A CA 1
ATOM 2474 C C . ALA A 1 307 ? 35.030 2.253 -11.229 1.00 81.38 307 ALA A C 1
ATOM 2476 O O . ALA A 1 307 ? 34.626 3.216 -11.881 1.00 81.38 307 ALA A O 1
ATOM 2477 N N . ALA A 1 308 ? 34.557 2.013 -9.996 1.00 77.94 308 ALA A N 1
ATOM 2478 C CA . ALA A 1 308 ? 33.433 2.757 -9.411 1.00 77.94 308 ALA A CA 1
ATOM 2479 C C . ALA A 1 308 ? 33.684 4.268 -9.315 1.00 77.94 308 ALA A C 1
ATOM 2481 O O . ALA A 1 308 ? 32.760 5.053 -9.507 1.00 77.94 308 ALA A O 1
ATOM 2482 N N . LEU A 1 309 ? 34.925 4.692 -9.055 1.00 73.25 309 LEU A N 1
ATOM 2483 C CA . LEU A 1 309 ? 35.276 6.112 -8.966 1.00 73.25 309 LEU A CA 1
ATOM 2484 C C . LEU A 1 309 ? 35.123 6.828 -10.320 1.00 73.25 309 LEU A C 1
ATOM 2486 O O . LEU A 1 309 ? 34.587 7.933 -10.372 1.00 73.25 309 LEU A O 1
ATOM 2490 N N . LEU A 1 310 ? 35.534 6.169 -11.410 1.00 78.50 310 LEU A N 1
ATOM 2491 C CA . LEU A 1 310 ? 35.390 6.680 -12.776 1.00 78.50 310 LEU A CA 1
ATOM 2492 C C . LEU A 1 310 ? 33.915 6.771 -13.170 1.00 78.50 310 LEU A C 1
ATOM 2494 O O . LEU A 1 310 ? 33.472 7.810 -13.651 1.00 78.50 310 LEU A O 1
ATOM 2498 N N . TRP A 1 311 ? 33.140 5.718 -12.898 1.00 74.81 311 TRP A N 1
ATOM 2499 C CA . TRP A 1 311 ? 31.708 5.697 -13.194 1.00 74.81 311 TRP A CA 1
ATOM 2500 C C . TRP A 1 311 ? 30.921 6.724 -12.383 1.00 74.81 311 TRP A C 1
ATOM 2502 O O . TRP A 1 311 ? 30.080 7.416 -12.945 1.00 74.81 311 TRP A O 1
ATOM 2512 N N . ARG A 1 312 ? 31.224 6.905 -11.091 1.00 74.12 312 ARG A N 1
ATOM 2513 C CA . ARG A 1 312 ? 30.615 7.975 -10.283 1.00 74.12 312 ARG A CA 1
ATOM 2514 C C . ARG A 1 312 ? 30.936 9.354 -10.854 1.00 74.12 312 ARG A C 1
ATOM 2516 O O . ARG A 1 312 ? 30.032 10.172 -10.961 1.00 74.12 312 ARG A O 1
ATOM 2523 N N . GLY A 1 313 ? 32.186 9.596 -11.257 1.00 68.69 313 GLY A N 1
ATOM 2524 C CA . GLY A 1 313 ? 32.594 10.857 -11.882 1.00 68.69 313 GLY A CA 1
ATOM 2525 C C . GLY A 1 313 ? 31.924 11.116 -13.236 1.00 68.69 313 GLY A C 1
ATOM 2526 O O . GLY A 1 313 ? 31.558 12.250 -13.522 1.00 68.69 313 GLY A O 1
ATOM 2527 N N . ALA A 1 314 ? 31.722 10.072 -14.043 1.00 72.31 314 ALA A N 1
ATOM 2528 C CA . ALA A 1 314 ? 31.074 10.173 -15.350 1.00 72.31 314 ALA A CA 1
ATOM 2529 C C . ALA A 1 314 ? 29.546 10.331 -15.259 1.00 72.31 314 ALA A C 1
ATOM 2531 O O . ALA A 1 314 ? 28.960 11.048 -16.063 1.00 72.31 314 ALA A O 1
ATOM 2532 N N . LEU A 1 315 ? 28.902 9.675 -14.287 1.00 69.62 315 LEU A N 1
ATOM 2533 C CA . LEU A 1 315 ? 27.448 9.696 -14.110 1.00 69.62 315 LEU A CA 1
ATOM 2534 C C . LEU A 1 315 ? 26.963 10.931 -13.333 1.00 69.62 315 LEU A C 1
ATOM 2536 O O . LEU A 1 315 ? 25.930 11.505 -13.675 1.00 69.62 315 LEU A O 1
ATOM 2540 N N . ALA A 1 316 ? 27.702 11.374 -12.310 1.00 70.25 316 ALA A N 1
ATOM 2541 C CA . ALA A 1 316 ? 27.278 12.450 -11.405 1.00 70.25 316 ALA A CA 1
ATOM 2542 C C . ALA A 1 316 ? 26.791 13.751 -12.084 1.00 70.25 316 ALA A C 1
ATOM 2544 O O . ALA A 1 316 ? 25.794 14.295 -11.609 1.00 70.25 316 ALA A O 1
ATOM 2545 N N . PRO A 1 317 ? 27.405 14.254 -13.177 1.00 69.19 317 PRO A N 1
ATOM 2546 C CA . PRO A 1 317 ? 26.971 15.501 -13.814 1.00 69.19 317 PRO A CA 1
ATOM 2547 C C . PRO A 1 317 ? 25.585 15.424 -14.462 1.00 69.19 317 PRO A C 1
ATOM 2549 O O . PRO A 1 317 ? 24.971 16.457 -14.714 1.00 69.19 317 PRO A O 1
ATOM 2552 N N . PHE A 1 318 ? 25.104 14.217 -14.753 1.00 67.94 318 PHE A N 1
ATOM 2553 C CA . PHE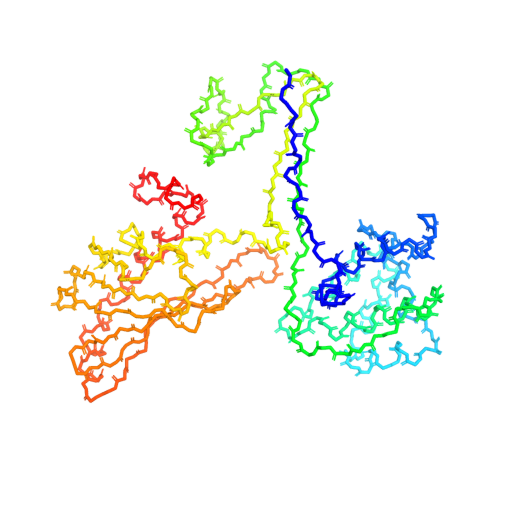 A 1 318 ? 23.914 14.006 -15.569 1.00 67.94 318 PHE A CA 1
ATOM 2554 C C . PHE A 1 318 ? 22.805 13.239 -14.829 1.00 67.94 318 PHE A C 1
ATOM 2556 O O . PHE A 1 318 ? 21.629 13.412 -15.142 1.00 67.94 318 PHE A O 1
ATOM 2563 N N . LEU A 1 319 ? 23.151 12.446 -13.804 1.00 70.38 319 LEU A N 1
ATOM 2564 C CA . LEU A 1 319 ? 22.174 11.699 -13.002 1.00 70.38 319 LEU A CA 1
ATOM 2565 C C . LEU A 1 319 ? 21.105 12.602 -12.385 1.00 70.38 319 LEU A C 1
ATOM 2567 O O . LEU A 1 319 ? 19.957 12.192 -12.311 1.00 70.38 319 LEU A O 1
ATOM 2571 N N . GLY A 1 320 ? 21.458 13.822 -11.968 1.00 69.94 320 GLY A N 1
ATOM 2572 C CA . GLY A 1 320 ? 20.493 14.750 -11.372 1.00 69.94 320 GLY A CA 1
ATOM 2573 C C . GLY A 1 320 ? 19.344 15.094 -12.323 1.00 69.94 320 GLY A C 1
ATOM 2574 O O . GLY A 1 320 ? 18.181 14.887 -11.992 1.00 69.94 320 GLY A O 1
ATOM 2575 N N . SER A 1 321 ? 19.660 15.548 -13.540 1.00 73.88 321 SER A N 1
ATOM 2576 C CA . SER A 1 321 ? 18.636 15.924 -14.524 1.00 73.88 321 SER A CA 1
ATOM 2577 C C . SER A 1 321 ? 17.865 14.718 -15.067 1.00 73.88 321 SER A C 1
ATOM 2579 O O . SER A 1 321 ? 16.662 14.830 -15.330 1.00 73.88 321 SER A O 1
ATOM 2581 N N . ALA A 1 322 ? 18.534 13.570 -15.210 1.00 73.19 322 ALA A N 1
ATOM 2582 C CA . ALA A 1 322 ? 17.903 12.315 -15.600 1.00 73.19 322 ALA A CA 1
ATOM 2583 C C . ALA A 1 322 ? 16.916 11.831 -14.528 1.00 73.19 322 ALA A C 1
ATOM 2585 O O . ALA A 1 322 ? 15.749 11.613 -14.841 1.00 73.19 322 ALA A O 1
ATOM 2586 N N . PHE A 1 323 ? 17.331 11.764 -13.257 1.00 79.12 323 PHE A N 1
ATOM 2587 C CA . PHE A 1 323 ? 16.463 11.381 -12.139 1.00 79.12 323 PHE A CA 1
ATOM 2588 C C . PHE A 1 323 ? 15.273 12.309 -11.987 1.00 79.12 323 PHE A C 1
ATOM 2590 O O . PHE A 1 323 ? 14.152 11.824 -11.867 1.00 79.12 323 PHE A O 1
ATOM 2597 N N . ASP A 1 324 ? 15.481 13.621 -12.061 1.00 76.06 324 ASP A N 1
ATOM 2598 C CA . ASP A 1 324 ? 14.380 14.575 -11.976 1.00 76.06 324 ASP A CA 1
ATOM 2599 C C . ASP A 1 324 ? 13.363 14.360 -13.105 1.00 76.06 324 ASP A C 1
ATOM 2601 O O . ASP A 1 324 ? 12.155 14.450 -12.888 1.00 76.06 324 ASP A O 1
ATOM 2605 N N . SER A 1 325 ? 13.831 14.054 -14.317 1.00 82.38 325 SER A N 1
ATOM 2606 C CA . SER A 1 325 ? 12.954 13.792 -15.463 1.00 82.38 325 SER A CA 1
ATOM 2607 C C . SER A 1 325 ? 12.220 12.458 -15.328 1.00 82.38 325 SER A C 1
ATOM 2609 O O . SER A 1 325 ? 10.999 12.429 -15.475 1.00 82.38 325 SER A O 1
ATOM 2611 N N . CYS A 1 326 ? 12.927 11.385 -14.961 1.00 84.00 326 CYS A N 1
ATOM 2612 C CA . CYS A 1 326 ? 12.333 10.074 -14.705 1.00 84.00 326 CYS A CA 1
ATOM 2613 C C . CYS A 1 326 ? 11.294 10.138 -13.583 1.00 84.00 326 CYS A C 1
ATOM 2615 O O . CYS A 1 326 ? 10.191 9.631 -13.751 1.00 84.00 326 CYS A O 1
ATOM 2617 N N . LEU A 1 327 ? 11.602 10.795 -12.460 1.00 81.94 327 LEU A N 1
ATOM 2618 C CA . LEU A 1 327 ? 10.690 10.923 -11.321 1.00 81.94 327 LEU A CA 1
ATOM 2619 C C . LEU A 1 327 ? 9.452 11.756 -11.663 1.00 81.94 327 LEU A C 1
ATOM 2621 O O . LEU A 1 327 ? 8.353 11.386 -11.253 1.00 81.94 327 LEU A O 1
ATOM 2625 N N . ARG A 1 328 ? 9.591 12.840 -12.440 1.00 83.88 328 ARG A N 1
ATOM 2626 C CA . ARG A 1 328 ? 8.436 13.616 -12.924 1.00 83.88 328 ARG A CA 1
ATOM 2627 C C . ARG A 1 328 ? 7.530 12.781 -13.826 1.00 83.88 328 ARG A C 1
ATOM 2629 O O . ARG A 1 328 ? 6.321 12.753 -13.596 1.00 83.88 328 ARG A O 1
ATOM 2636 N N . ASN A 1 329 ? 8.104 12.083 -14.805 1.00 88.25 329 ASN A N 1
ATOM 2637 C CA . ASN A 1 329 ? 7.347 11.230 -15.724 1.00 88.25 329 ASN A CA 1
ATOM 2638 C C . ASN A 1 329 ? 6.672 10.083 -14.974 1.00 88.25 329 ASN A C 1
ATOM 2640 O O . ASN A 1 329 ? 5.482 9.839 -15.150 1.00 88.25 329 ASN A O 1
ATOM 2644 N N . PHE A 1 330 ? 7.411 9.434 -14.078 1.00 85.19 330 PHE A N 1
ATOM 2645 C CA . PHE A 1 330 ? 6.910 8.364 -13.231 1.00 85.19 330 PHE A CA 1
ATOM 2646 C C . PHE A 1 330 ? 5.747 8.831 -12.349 1.00 85.19 330 PHE A C 1
ATOM 2648 O O . PHE A 1 330 ? 4.718 8.164 -12.288 1.00 85.19 330 PHE A O 1
ATOM 2655 N N . LYS A 1 331 ? 5.877 9.994 -11.695 1.00 79.75 331 LYS A N 1
ATOM 2656 C CA . LYS A 1 331 ? 4.811 10.587 -10.875 1.00 79.75 331 LYS A CA 1
ATOM 2657 C C . LYS A 1 331 ? 3.565 10.871 -11.712 1.00 79.75 331 LYS A C 1
ATOM 2659 O O . LYS A 1 331 ? 2.479 10.439 -11.340 1.00 79.75 331 LYS A O 1
ATOM 2664 N N . SER A 1 332 ? 3.728 11.536 -12.855 1.00 79.44 332 SER A N 1
ATOM 2665 C CA . SER A 1 332 ? 2.623 11.830 -13.776 1.00 79.44 332 SER A CA 1
ATOM 2666 C C . SER A 1 332 ? 1.923 10.552 -14.248 1.00 79.44 332 SER A C 1
ATOM 2668 O O . SER A 1 332 ? 0.695 10.480 -14.284 1.00 79.44 332 SER A O 1
ATOM 2670 N N . LEU A 1 333 ? 2.692 9.504 -14.537 1.00 79.00 333 LEU A N 1
ATOM 2671 C CA . LEU A 1 333 ? 2.163 8.212 -14.944 1.00 79.00 333 LEU A CA 1
ATOM 2672 C C . LEU A 1 333 ? 1.413 7.504 -13.808 1.00 79.00 333 LEU A C 1
ATOM 2674 O O . LEU A 1 333 ? 0.315 7.000 -14.025 1.00 79.00 333 LEU A O 1
ATOM 2678 N N . ALA A 1 334 ? 1.960 7.501 -12.593 1.00 74.56 334 ALA A N 1
ATOM 2679 C CA . ALA A 1 334 ? 1.337 6.869 -11.431 1.00 74.56 334 ALA A CA 1
ATOM 2680 C C . ALA A 1 334 ? 0.061 7.598 -10.966 1.00 74.56 334 ALA A C 1
ATOM 2682 O O . ALA A 1 334 ? -0.885 6.962 -10.497 1.00 74.56 334 ALA A O 1
ATOM 2683 N N . GLU A 1 335 ? 0.013 8.926 -11.084 1.00 69.88 335 GLU A N 1
ATOM 2684 C CA . GLU A 1 335 ? -1.117 9.737 -10.614 1.00 69.88 335 GLU A CA 1
ATOM 2685 C C . GLU A 1 335 ? -2.196 9.929 -11.679 1.00 69.88 335 GLU A C 1
ATOM 2687 O O . GLU A 1 335 ? -3.388 9.888 -11.362 1.00 69.88 335 GLU A O 1
ATOM 2692 N N . HIS A 1 336 ? -1.785 10.114 -12.935 1.00 71.38 336 HIS A N 1
ATOM 2693 C CA . HIS A 1 336 ? -2.661 10.530 -14.030 1.00 71.38 336 HIS A CA 1
ATOM 2694 C C . HIS A 1 336 ? -2.699 9.554 -15.208 1.00 71.38 336 HIS A C 1
ATOM 2696 O O . HIS A 1 336 ? -3.489 9.773 -16.124 1.00 71.38 336 HIS A O 1
ATOM 2702 N N . GLY A 1 337 ? -1.870 8.505 -15.213 1.00 70.12 337 GLY A N 1
ATOM 2703 C CA . GLY A 1 337 ? -1.779 7.556 -16.326 1.00 70.12 337 GLY A CA 1
ATOM 2704 C C . GLY A 1 337 ? -1.084 8.120 -17.567 1.00 70.12 337 GLY A C 1
ATOM 2705 O O . GLY A 1 337 ? -1.160 7.509 -18.630 1.00 70.12 337 GLY A O 1
ATOM 2706 N N . GLN A 1 338 ? -0.421 9.278 -17.461 1.00 79.44 338 GLN A N 1
ATOM 2707 C CA . GLN A 1 338 ? 0.075 10.033 -18.613 1.00 79.44 338 GLN A CA 1
ATOM 2708 C C . GLN A 1 338 ? 1.545 10.429 -18.481 1.00 79.44 338 GLN A C 1
ATOM 2710 O O . GLN A 1 338 ? 2.003 10.790 -17.398 1.00 79.44 338 GLN A O 1
ATOM 2715 N N . VAL A 1 339 ? 2.254 10.450 -19.609 1.00 85.25 339 VAL A N 1
ATOM 2716 C CA . VAL A 1 339 ? 3.587 11.061 -19.757 1.00 85.25 339 VAL A CA 1
ATOM 2717 C C . VAL A 1 339 ? 3.551 11.960 -20.988 1.00 85.25 339 VAL A C 1
ATOM 2719 O O . VAL A 1 339 ? 3.039 11.550 -22.027 1.00 85.25 339 VAL A O 1
ATOM 2722 N N . ASP A 1 340 ? 4.024 13.203 -20.860 1.00 84.25 340 ASP A N 1
ATOM 2723 C CA . ASP A 1 340 ? 4.050 14.202 -21.944 1.00 84.25 340 ASP A CA 1
ATOM 2724 C C . ASP A 1 340 ? 2.703 14.383 -22.685 1.00 84.25 340 ASP A C 1
ATOM 2726 O O . ASP A 1 340 ? 2.648 14.639 -23.887 1.00 84.25 340 ASP A O 1
ATOM 2730 N N . GLY A 1 341 ? 1.585 14.243 -21.961 1.00 75.38 341 GLY A N 1
ATOM 2731 C CA . GLY A 1 341 ? 0.224 14.380 -22.499 1.00 75.38 341 GLY A CA 1
ATOM 2732 C C . GLY A 1 341 ? -0.310 13.156 -23.253 1.00 75.38 341 GLY A C 1
ATOM 2733 O O . GLY A 1 341 ? -1.459 13.175 -23.696 1.00 75.38 341 GLY A O 1
ATOM 2734 N N . GLN A 1 342 ? 0.476 12.084 -23.373 1.00 80.75 342 GLN A N 1
ATOM 2735 C CA . GLN A 1 342 ? 0.044 10.804 -23.929 1.00 80.75 342 GLN A CA 1
ATOM 2736 C C . GLN A 1 342 ? -0.428 9.855 -22.817 1.00 80.75 342 GLN A C 1
ATOM 2738 O O . GLN A 1 342 ? 0.198 9.771 -21.763 1.00 80.75 342 GLN A O 1
ATOM 2743 N N . ASP A 1 343 ? -1.534 9.140 -23.054 1.00 76.31 343 ASP A N 1
ATOM 2744 C CA . ASP A 1 343 ? -2.134 8.186 -22.109 1.00 76.31 343 ASP A CA 1
ATOM 2745 C C . ASP A 1 343 ? -1.565 6.769 -22.275 1.00 76.31 343 ASP A C 1
ATOM 2747 O O . ASP A 1 343 ? -1.543 6.204 -23.373 1.00 76.31 343 ASP A O 1
ATOM 2751 N N . PHE A 1 344 ? -1.138 6.189 -21.157 1.00 77.31 344 PHE A N 1
ATOM 2752 C CA . PHE A 1 344 ? -0.533 4.864 -21.048 1.00 77.31 344 PHE A CA 1
ATOM 2753 C C . PHE A 1 344 ? -1.265 3.959 -20.054 1.00 77.31 344 PHE A C 1
ATOM 2755 O O . PHE A 1 344 ? -0.796 2.857 -19.778 1.00 77.31 344 PHE A O 1
ATOM 2762 N N . THR A 1 345 ? -2.427 4.375 -19.543 1.00 64.94 345 THR A N 1
ATOM 2763 C CA . THR A 1 345 ? -3.184 3.650 -18.507 1.00 64.94 345 THR A CA 1
ATOM 2764 C C . THR A 1 345 ? -3.398 2.170 -18.856 1.00 64.94 345 THR A C 1
ATOM 2766 O O . THR A 1 345 ? -3.244 1.303 -18.001 1.00 64.94 345 THR A O 1
ATOM 2769 N N . HIS A 1 346 ? -3.665 1.862 -20.129 1.00 69.62 346 HIS A N 1
ATOM 2770 C CA . HIS A 1 346 ? -3.873 0.498 -20.635 1.00 69.62 346 HIS A CA 1
ATOM 2771 C C . HIS A 1 346 ? -2.693 -0.470 -20.416 1.00 69.62 346 HIS A C 1
ATOM 2773 O O . HIS A 1 346 ? -2.895 -1.680 -20.450 1.00 69.62 346 HIS A O 1
ATOM 2779 N N . LEU A 1 347 ? -1.473 0.034 -20.200 1.00 67.75 347 LEU A N 1
ATOM 2780 C CA . LEU A 1 347 ? -0.273 -0.781 -19.966 1.00 67.75 347 LEU A CA 1
ATOM 2781 C C . LEU A 1 347 ? -0.123 -1.227 -18.503 1.00 67.75 347 LEU A C 1
ATOM 2783 O O . LEU A 1 347 ? 0.670 -2.119 -18.203 1.00 67.75 347 LEU A O 1
ATOM 2787 N N . TYR A 1 348 ? -0.865 -0.602 -17.588 1.00 66.31 348 TYR A N 1
ATOM 2788 C CA . TYR A 1 348 ? -0.692 -0.772 -16.143 1.00 66.31 348 TYR A CA 1
ATOM 2789 C C . TYR A 1 348 ? -1.959 -1.280 -15.434 1.00 66.31 348 TYR A C 1
ATOM 2791 O O . TYR A 1 348 ? -1.990 -1.291 -14.203 1.00 66.31 348 TYR A O 1
ATOM 2799 N N . GLN A 1 349 ? -2.970 -1.711 -16.202 1.00 50.88 349 GLN A N 1
ATOM 2800 C CA . GLN A 1 349 ? -4.192 -2.366 -15.710 1.00 50.88 349 GLN A CA 1
ATOM 2801 C C . GLN A 1 349 ? -3.963 -3.823 -15.271 1.00 50.88 349 GLN A C 1
ATOM 2803 O O . GLN A 1 349 ? -2.957 -4.461 -15.686 1.00 50.88 349 GLN A O 1
#

Sequence (349 aa):
YKVHTDYFTHLDVGAEVNPPALKSFSHWITWVQRLNVISPHHALYPRHSAAFELQLATLLLQPHSIVNDAMWKYLGPAWKVWMQEHVALKSDYIVSSMISAFRPVNPVVPLCYIRQRWEEVVGVPDATFRLPLLAKYIEPNRHATLFLYLNNVDEGGETVFPLHPTPPGNVTTTAGMPECSRGLAVRPQEGGGVLFYSKHPSGENDYRMFNVLKRVEHWPVWDVDLKKVTLDTPASTPLNSTKGTLFMKNYGGGEHAFAIQNVDEARHFEYYTRLPGVDSEWYWTWSEHPTDGYVDMKMGVRVHGGAALLWRGALAPFLGSAFDSCLRNFKSLAEHGQVDGQDFTHLYQ

Organism: Aphanomyces astaci (NCBI:txid112090)

pLDDT: mean 74.41, std 17.2, range [24.64, 96.88]

Foldseek 3Di:
DDDDDDPPPDPPPPPPLDQQLLQEVVVVLVSQVVVPLDDPPDQCNRDQWLSNVLVLLVLLLDPPDPLSVVLCVVVDVVLSVVSVVCSVVSPGPSLVVSLLVCVVPGSSSVSVSSSVSSCVVSVDPVPDDDDDPDHHHFRDDFQKDKDAQQAADPADPWDFDQLAQDQDDPHDDDPPCVSSRHHYTHGRDHRDMDMDGQADPVRHGDQLLLLCVQLVQCLVQQQVQFPGWDWPDDPPDDQQATKTWTQTPDDVGGIWIKGWHDDDSQFKTWMWTDDVFKIKIWMKGWDADSPDRDIDIDTDMDIDGDCRVVSCVVCVVPVVVSVVRSVVQSVCCSPPCDGPRDHNSVSRD

Secondary structure (DSSP, 8-state):
------S-----TTS-SSHHHHH-HHHHHHHHHHHT-S-TTSTT---SSHHHHHHHHHHHT-SS-HHHHHHHHHH-HHHHHHHHHHHHTT-TTHHHHHHHHTTTT-T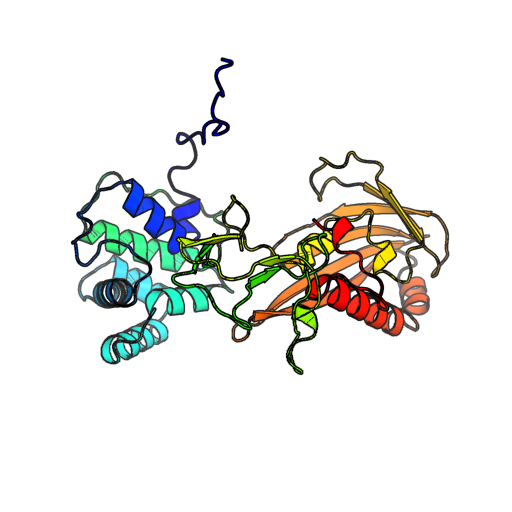HHHHHHHHHHHHHHHT-GGG-----S---------SEEEEE--S--SS---EEETTSSSPP-S----TT-GGGGSSEEEPP-TT-EEEEESB-TTS-B--HHHHHHT-GGGGGGT-TTEEEEEESS-TTS-GGG-EEEEEESSTT-EEEEEEEEEEETTTEEEEEEEETTEEEEEEEEEEE-TTT--EEEEEEEEEESTTHHHHHHHHHHHHHHHHHHHHHHHHHHHHHSEETTEE-GGG--

InterPro domains:
  IPR023393 START-like domain superfamily [G3DSA:3.30.530.20] (207-336)
  IPR045054 Prolyl 4-hydroxylase [PTHR10869] (139-210)

Radius of gyration: 25.32 Å; chains: 1; bounding box: 71×50×63 Å